Protein AF-G8ZQE3-F1 (afdb_monomer)

pLDDT: mean 80.71, std 12.09, range [33.41, 97.0]

Organism: Torulaspora delbrueckii (NCBI:txid4950)

Radius of gyration: 57.68 Å; Cα contacts (8 Å, |Δi|>4): 33; chains: 1; bounding box: 99×29×152 Å

Sequence (206 aa):
MMDSSSGNFEYVLQLTKVLSLESRANRQESDKIESILRRLAKQSGVSYDQLSDGVSSSTQEAYDSMSAPDLAERLILENYELIYRIEMQEYVNNKIWALINEIIEHLTSIRGFIIEGKLTGLQNVDFYVQDKFDSKIHRLEESSKSLQGAKESTQDKLCSVYGDLRQVLNQINWEALPKGSREYKRIFEVLSYLRNSYGVDLLPLK

Mean predicted aligned error: 19.91 Å

Structure (mmCIF, N/CA/C/O backbone):
data_AF-G8ZQE3-F1
#
_entry.id   AF-G8ZQE3-F1
#
loop_
_atom_site.group_PDB
_atom_site.id
_atom_site.type_symbol
_atom_site.label_atom_id
_atom_site.label_alt_id
_atom_site.label_comp_id
_atom_site.label_asym_id
_atom_site.label_entity_id
_atom_site.label_seq_id
_atom_site.pdbx_PDB_ins_code
_atom_site.Cartn_x
_atom_site.Cartn_y
_atom_site.Cartn_z
_atom_site.occupancy
_atom_site.B_iso_or_equiv
_atom_site.auth_seq_id
_atom_site.auth_comp_id
_atom_site.auth_asym_id
_atom_site.auth_atom_id
_atom_site.pdbx_PDB_model_num
ATOM 1 N N . MET A 1 1 ? -14.999 -8.431 -6.423 1.00 38.75 1 MET A N 1
ATOM 2 C CA . MET A 1 1 ? -14.104 -9.399 -7.089 1.00 38.75 1 MET A CA 1
ATOM 3 C C . MET A 1 1 ? -14.704 -9.718 -8.446 1.00 38.75 1 MET A C 1
ATOM 5 O O . MET A 1 1 ? -15.622 -10.519 -8.513 1.00 38.75 1 MET A O 1
ATOM 9 N N . MET A 1 2 ? -14.269 -9.018 -9.489 1.00 33.41 2 MET A N 1
ATOM 10 C CA . MET A 1 2 ? -14.671 -9.268 -10.873 1.00 33.41 2 MET A CA 1
ATOM 11 C C . MET A 1 2 ? -13.431 -9.120 -11.760 1.00 33.41 2 MET A C 1
ATOM 13 O O . MET A 1 2 ? -12.650 -8.190 -11.576 1.00 33.41 2 MET A O 1
ATOM 17 N N . ASP A 1 3 ? -13.290 -10.082 -12.670 1.00 40.66 3 ASP A N 1
ATOM 18 C CA . ASP A 1 3 ? -12.561 -10.026 -13.940 1.00 40.66 3 ASP A CA 1
ATOM 19 C C . ASP A 1 3 ? -11.025 -10.041 -13.966 1.00 40.66 3 ASP A C 1
ATOM 21 O O . ASP A 1 3 ? -10.399 -9.373 -14.782 1.00 40.66 3 ASP A O 1
ATOM 25 N N . SER A 1 4 ? -10.388 -10.942 -13.214 1.00 48.81 4 SER A N 1
ATOM 26 C CA . SER A 1 4 ? -9.005 -11.365 -13.521 1.00 48.81 4 SER A CA 1
ATOM 27 C C . SER A 1 4 ? -8.896 -12.265 -14.770 1.00 48.81 4 SER A C 1
ATOM 29 O O . SER A 1 4 ? -7.800 -12.499 -15.271 1.00 48.81 4 SER A O 1
ATOM 31 N N . SER A 1 5 ? -10.023 -12.755 -15.306 1.00 49.06 5 SER A N 1
ATOM 32 C CA . SER A 1 5 ? -10.072 -13.623 -16.495 1.00 49.06 5 SER A CA 1
ATOM 33 C C . SER A 1 5 ? -10.225 -12.869 -17.823 1.00 49.06 5 SER A C 1
ATOM 35 O O . SER A 1 5 ? -9.882 -13.438 -18.859 1.00 49.06 5 SER A O 1
ATOM 37 N N . SER A 1 6 ? -10.743 -11.632 -17.836 1.00 54.22 6 SER A N 1
ATOM 38 C CA . SER A 1 6 ? -10.920 -10.876 -19.091 1.00 54.22 6 SER A CA 1
ATOM 39 C C . SER A 1 6 ? -9.613 -10.222 -19.558 1.00 54.22 6 SER A C 1
ATOM 41 O O . SER A 1 6 ? -9.362 -10.141 -20.759 1.00 54.22 6 SER A O 1
ATOM 43 N N . GLY A 1 7 ? -8.721 -9.877 -18.620 1.00 54.72 7 GLY A N 1
ATOM 44 C CA . GLY A 1 7 ? -7.415 -9.280 -18.914 1.00 54.72 7 GLY A CA 1
ATOM 45 C C . GLY A 1 7 ? -6.479 -10.186 -19.720 1.00 54.72 7 GLY A C 1
ATOM 46 O O . GLY A 1 7 ? -5.781 -9.702 -20.604 1.00 54.72 7 GLY A O 1
ATOM 47 N N . ASN A 1 8 ? -6.507 -11.505 -19.495 1.00 66.50 8 ASN A N 1
ATOM 48 C CA . ASN A 1 8 ? -5.629 -12.433 -20.219 1.00 66.50 8 ASN A CA 1
ATOM 49 C C . ASN A 1 8 ? -6.038 -12.609 -21.689 1.00 66.50 8 ASN A C 1
ATOM 51 O O . ASN A 1 8 ? -5.174 -12.683 -22.559 1.00 66.50 8 ASN A O 1
ATOM 55 N N . PHE A 1 9 ? -7.340 -12.655 -21.984 1.00 77.75 9 PHE A N 1
ATOM 56 C CA . PHE A 1 9 ? -7.821 -12.793 -23.363 1.00 77.75 9 PHE A CA 1
ATOM 57 C C . PHE A 1 9 ? -7.665 -11.484 -24.147 1.00 77.75 9 PHE A C 1
ATOM 59 O O . PHE A 1 9 ? -7.262 -11.506 -25.309 1.00 77.75 9 PHE A O 1
ATOM 66 N N . GLU A 1 10 ? -7.905 -10.344 -23.492 1.00 77.06 10 GLU A N 1
ATOM 67 C CA . GLU A 1 10 ? -7.677 -9.021 -24.080 1.00 77.06 10 GLU A CA 1
ATOM 68 C C . GLU A 1 10 ? -6.186 -8.783 -24.365 1.00 77.06 10 GLU A C 1
ATOM 70 O O . GLU A 1 10 ? -5.827 -8.288 -25.432 1.00 77.06 10 GLU A O 1
ATOM 75 N N . TYR A 1 11 ? -5.297 -9.226 -23.471 1.00 80.06 11 TYR A N 1
ATOM 76 C CA . TYR A 1 11 ? -3.850 -9.152 -23.674 1.00 80.06 11 TYR A CA 1
ATOM 77 C C . TYR A 1 11 ? -3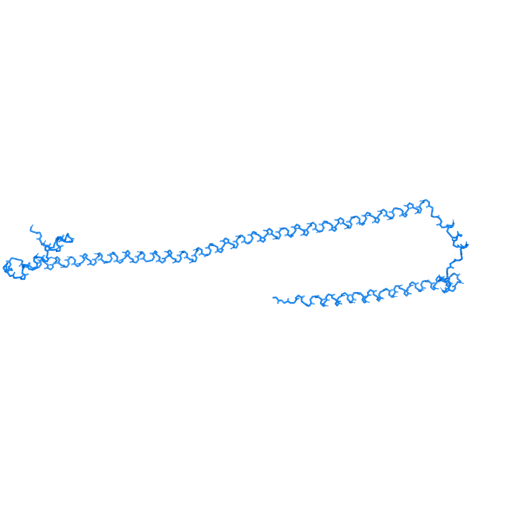.376 -10.009 -24.859 1.00 80.06 11 TYR A C 1
ATOM 79 O O . TYR A 1 11 ? -2.622 -9.535 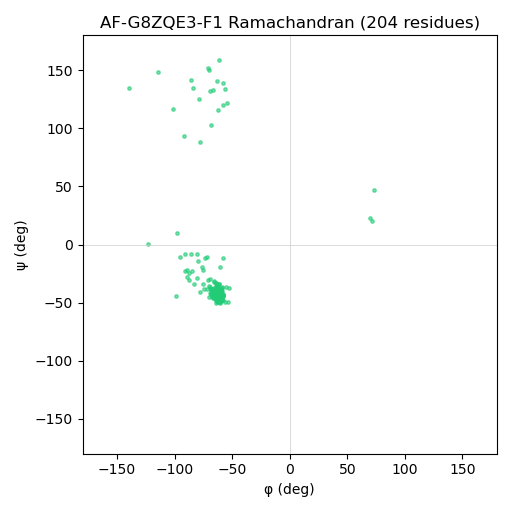-25.711 1.00 80.06 11 TYR A O 1
ATOM 87 N N . VAL A 1 12 ? -3.867 -11.248 -24.982 1.00 82.94 12 VAL A N 1
ATOM 88 C CA . VAL A 1 12 ? -3.562 -12.118 -26.134 1.00 82.94 12 VAL A CA 1
ATOM 89 C C . VAL A 1 12 ? -4.101 -11.523 -27.439 1.00 82.94 12 VAL A C 1
ATOM 91 O O . VAL A 1 12 ? -3.426 -11.568 -28.473 1.00 82.94 12 VAL A O 1
ATOM 94 N N . LEU A 1 13 ? -5.288 -10.912 -27.407 1.00 86.00 13 LEU A N 1
ATOM 95 C CA . LEU A 1 13 ? -5.859 -10.226 -28.563 1.00 86.00 13 LEU A CA 1
ATOM 96 C C . LEU A 1 13 ? -5.016 -9.010 -28.977 1.00 86.00 13 LEU A C 1
ATOM 98 O O . LEU A 1 13 ? -4.775 -8.810 -30.169 1.00 86.00 13 LEU A O 1
ATOM 102 N N . GLN A 1 14 ? -4.543 -8.215 -28.016 1.00 83.69 14 GLN A N 1
ATOM 103 C CA . GLN A 1 14 ? -3.659 -7.077 -28.274 1.00 83.69 14 GLN A CA 1
ATOM 104 C C . GLN A 1 14 ? -2.320 -7.519 -28.870 1.00 83.69 14 GLN A C 1
ATOM 106 O O . GLN A 1 14 ? -1.915 -6.978 -29.898 1.00 83.69 14 GLN A O 1
ATOM 111 N N . LEU A 1 15 ? -1.684 -8.550 -28.311 1.00 82.31 15 LEU A N 1
ATOM 112 C CA . LEU A 1 15 ? -0.455 -9.130 -28.864 1.00 82.31 15 LEU A CA 1
ATOM 113 C C . LEU A 1 15 ? -0.651 -9.620 -30.303 1.00 82.31 15 LEU A C 1
ATOM 115 O O . LEU A 1 15 ? 0.165 -9.337 -31.177 1.00 82.31 15 LEU A O 1
ATOM 119 N N . THR A 1 16 ? -1.767 -10.298 -30.575 1.00 86.62 16 THR A N 1
ATOM 120 C CA . THR A 1 16 ? -2.084 -10.798 -31.920 1.00 86.62 16 THR A CA 1
ATOM 121 C C . THR A 1 16 ? -2.273 -9.652 -32.919 1.00 86.62 16 THR A C 1
ATOM 123 O O . THR A 1 16 ? -1.822 -9.742 -34.065 1.00 86.62 16 THR A O 1
ATOM 126 N N . LYS A 1 17 ? -2.903 -8.547 -32.496 1.00 88.19 17 LYS A N 1
ATOM 127 C CA . LYS A 1 17 ? -3.045 -7.336 -33.319 1.00 88.19 17 LYS A CA 1
ATOM 128 C C . LYS A 1 17 ? -1.689 -6.698 -33.622 1.00 88.19 17 LYS A C 1
ATOM 130 O O . LYS A 1 17 ? -1.443 -6.366 -34.779 1.00 88.19 17 LYS A O 1
ATOM 135 N N . VAL A 1 18 ? -0.814 -6.568 -32.624 1.00 87.75 18 VAL A N 1
ATOM 136 C CA . VAL A 1 18 ? 0.538 -6.008 -32.800 1.00 87.75 18 VAL A CA 1
ATOM 137 C C . VAL A 1 18 ? 1.359 -6.869 -33.759 1.00 87.75 18 VAL A C 1
ATOM 139 O O . VAL A 1 18 ? 1.849 -6.353 -34.759 1.00 87.75 18 VAL A O 1
ATOM 142 N N . LEU A 1 19 ? 1.402 -8.186 -33.550 1.00 84.81 19 LEU A N 1
ATOM 143 C CA . LEU A 1 19 ? 2.115 -9.116 -34.434 1.00 84.81 19 LEU A CA 1
ATOM 144 C C . LEU A 1 19 ? 1.589 -9.082 -35.875 1.00 84.81 19 LEU A C 1
ATOM 146 O O . LEU A 1 19 ? 2.362 -9.158 -36.829 1.00 84.81 19 LEU A O 1
ATOM 150 N N . SER A 1 20 ? 0.274 -8.941 -36.056 1.00 88.75 20 SER A N 1
ATOM 151 C CA . SER A 1 20 ? -0.327 -8.835 -37.392 1.00 88.75 20 SER A CA 1
ATOM 152 C C . SER A 1 20 ? 0.073 -7.537 -38.100 1.00 88.75 20 SER A C 1
ATOM 154 O O . SER A 1 20 ? 0.324 -7.539 -39.308 1.00 88.75 20 SER A O 1
ATOM 156 N N . LEU A 1 21 ? 0.151 -6.429 -37.357 1.00 89.31 21 LEU A N 1
ATOM 157 C CA . LEU A 1 21 ? 0.611 -5.142 -37.878 1.00 89.31 21 LEU A CA 1
ATOM 158 C C . LEU A 1 21 ? 2.101 -5.181 -38.228 1.00 89.31 21 LEU A C 1
ATOM 160 O O . LEU A 1 21 ? 2.468 -4.767 -39.326 1.00 89.31 21 LEU A O 1
ATOM 164 N N . GLU A 1 22 ? 2.938 -5.739 -37.354 1.00 84.19 22 GLU A N 1
ATOM 165 C CA . GLU A 1 22 ? 4.373 -5.906 -37.605 1.00 84.19 22 GLU A CA 1
ATOM 166 C C . GLU A 1 22 ? 4.640 -6.833 -38.791 1.00 84.19 22 GLU A C 1
ATOM 168 O O . GLU A 1 22 ? 5.449 -6.504 -39.654 1.00 84.19 22 GLU A O 1
ATOM 173 N N . SER A 1 23 ? 3.911 -7.947 -38.913 1.00 86.06 23 SER A N 1
ATOM 174 C CA . SER A 1 23 ? 4.032 -8.845 -40.066 1.00 86.06 23 SER A CA 1
ATOM 175 C C . SER A 1 23 ? 3.709 -8.127 -41.380 1.00 86.06 23 SER A C 1
ATOM 177 O O . SER A 1 23 ? 4.402 -8.307 -42.384 1.00 86.06 23 SER A O 1
ATOM 179 N N . ARG A 1 24 ? 2.685 -7.264 -41.379 1.00 86.88 24 ARG A N 1
ATOM 180 C CA . ARG A 1 24 ? 2.320 -6.462 -42.552 1.00 86.88 24 ARG A CA 1
ATOM 181 C C . ARG A 1 24 ? 3.372 -5.402 -42.873 1.00 86.88 24 ARG A C 1
ATOM 183 O O . ARG A 1 24 ? 3.703 -5.241 -44.045 1.00 86.88 24 ARG A O 1
ATOM 190 N N . ALA A 1 25 ? 3.889 -4.706 -41.864 1.00 85.31 25 ALA A N 1
ATOM 191 C CA . ALA A 1 25 ? 4.965 -3.735 -42.039 1.00 85.31 25 ALA A CA 1
ATOM 192 C C . ALA A 1 25 ? 6.232 -4.408 -42.590 1.00 85.31 25 ALA A C 1
ATOM 194 O O . ALA A 1 25 ? 6.816 -3.926 -43.555 1.00 85.31 25 ALA A O 1
ATOM 195 N N . ASN A 1 26 ? 6.591 -5.580 -42.066 1.00 86.56 26 ASN A N 1
ATOM 196 C CA . ASN A 1 26 ? 7.768 -6.326 -42.502 1.00 86.56 26 ASN A CA 1
ATOM 197 C C . ASN A 1 26 ? 7.658 -6.806 -43.962 1.00 86.56 26 ASN A C 1
ATOM 199 O O . ASN A 1 26 ? 8.631 -6.757 -44.713 1.00 86.56 26 ASN A O 1
ATOM 203 N N . ARG A 1 27 ? 6.455 -7.200 -44.408 1.00 86.56 27 ARG A N 1
ATOM 204 C CA . ARG A 1 27 ? 6.202 -7.485 -45.833 1.00 86.56 27 ARG A CA 1
ATOM 205 C C . ARG A 1 27 ? 6.422 -6.251 -46.707 1.00 86.56 27 ARG A C 1
ATOM 207 O O . ARG A 1 27 ? 7.096 -6.351 -47.720 1.00 86.56 27 ARG A O 1
ATOM 214 N N . GLN A 1 28 ? 5.921 -5.087 -46.292 1.00 89.00 28 GLN A N 1
ATOM 215 C CA . GLN A 1 28 ? 6.110 -3.845 -47.050 1.00 89.00 28 GLN A CA 1
ATOM 216 C C . GLN A 1 28 ? 7.580 -3.421 -47.134 1.00 89.00 28 GLN A C 1
ATOM 218 O O . GLN A 1 28 ? 8.011 -2.929 -48.175 1.00 89.00 28 GLN A O 1
ATOM 223 N N . GLU A 1 29 ? 8.353 -3.606 -46.065 1.00 85.12 29 GLU A N 1
ATOM 224 C CA . GLU A 1 29 ? 9.797 -3.352 -46.095 1.00 85.12 29 GLU A CA 1
ATOM 225 C C . GLU A 1 29 ? 10.535 -4.367 -46.976 1.00 85.12 29 GLU A C 1
ATOM 227 O O . GLU A 1 29 ? 11.397 -3.978 -47.763 1.00 85.12 29 GLU A O 1
ATOM 232 N N . SER A 1 30 ? 10.139 -5.641 -46.940 1.00 85.31 30 SER A N 1
ATOM 233 C CA . SER A 1 30 ? 10.687 -6.669 -47.837 1.00 85.31 30 SER A CA 1
ATOM 234 C C . SER A 1 30 ? 10.431 -6.332 -49.312 1.00 85.31 30 SER A C 1
ATOM 236 O O . SER A 1 30 ? 11.363 -6.374 -50.113 1.00 85.31 30 SER A O 1
ATOM 238 N N . ASP A 1 31 ? 9.218 -5.894 -49.663 1.00 87.56 31 ASP A N 1
ATOM 239 C CA . ASP A 1 31 ? 8.870 -5.482 -51.032 1.00 87.56 31 ASP A CA 1
ATOM 240 C C . ASP A 1 31 ? 9.704 -4.268 -51.496 1.00 87.56 31 ASP A C 1
ATOM 242 O O . ASP A 1 31 ? 10.102 -4.164 -52.663 1.00 87.56 31 ASP A O 1
ATOM 246 N N . LYS A 1 32 ? 10.010 -3.333 -50.583 1.00 89.88 32 LYS A N 1
ATOM 247 C CA . LYS A 1 32 ? 10.900 -2.196 -50.874 1.00 89.88 32 LYS A CA 1
ATOM 248 C C . LYS A 1 32 ? 12.330 -2.657 -51.132 1.00 89.88 32 LYS A C 1
ATOM 250 O O . LYS A 1 32 ? 12.938 -2.192 -52.097 1.00 89.88 32 LYS A O 1
ATOM 255 N N . ILE A 1 33 ? 12.859 -3.553 -50.298 1.00 84.94 33 ILE A N 1
ATOM 256 C CA . ILE A 1 33 ? 14.202 -4.121 -50.470 1.00 84.94 33 ILE A CA 1
ATOM 257 C C . ILE A 1 33 ? 14.288 -4.845 -51.814 1.00 84.94 33 ILE A C 1
ATOM 259 O O . ILE A 1 33 ? 15.210 -4.586 -52.588 1.00 84.94 33 ILE A O 1
ATOM 263 N N . GLU A 1 34 ? 13.295 -5.669 -52.149 1.00 85.69 34 GLU A N 1
ATOM 264 C CA . GLU A 1 34 ? 13.230 -6.355 -53.439 1.00 85.69 34 GLU A CA 1
ATOM 265 C C . GLU A 1 34 ? 13.228 -5.361 -54.613 1.00 85.69 34 GLU A C 1
ATOM 267 O O . GLU A 1 34 ? 13.970 -5.527 -55.582 1.00 85.69 34 GLU A O 1
ATOM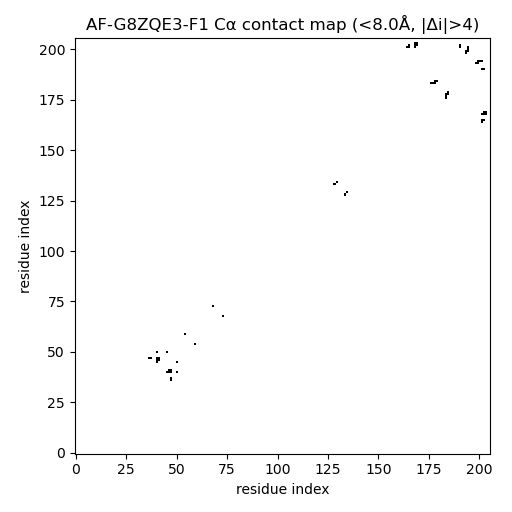 272 N N . SER A 1 35 ? 12.446 -4.283 -54.524 1.00 85.31 35 SER A N 1
ATOM 273 C CA . SER A 1 35 ? 12.421 -3.226 -55.542 1.00 85.31 35 SER A CA 1
ATOM 274 C C . SER A 1 35 ? 13.787 -2.550 -55.722 1.00 85.31 35 SER A C 1
ATOM 276 O O . SER A 1 35 ? 14.233 -2.317 -56.852 1.00 85.31 35 SER A O 1
ATOM 278 N N . ILE A 1 36 ? 14.489 -2.277 -54.618 1.00 86.50 36 ILE A N 1
ATOM 279 C CA . ILE A 1 36 ? 15.840 -1.705 -54.637 1.00 86.50 36 ILE A CA 1
ATOM 280 C C . ILE A 1 36 ? 16.823 -2.678 -55.287 1.00 86.50 36 ILE A C 1
ATOM 282 O O . ILE A 1 36 ? 17.568 -2.267 -56.175 1.00 86.50 36 ILE A O 1
ATOM 286 N N . LEU A 1 37 ? 16.791 -3.956 -54.911 1.00 81.88 37 LEU A N 1
ATOM 287 C CA . LEU A 1 37 ? 17.649 -4.993 -55.483 1.00 81.88 37 LEU A CA 1
ATOM 288 C C . LEU A 1 37 ? 17.383 -5.187 -56.984 1.00 81.88 37 LEU A C 1
ATOM 290 O O . LEU A 1 37 ? 18.321 -5.239 -57.774 1.00 81.88 37 LEU A O 1
ATOM 294 N N . ARG A 1 38 ? 16.118 -5.182 -57.424 1.00 83.06 38 ARG A N 1
ATOM 295 C CA . ARG A 1 38 ? 15.756 -5.206 -58.855 1.00 83.06 38 ARG A CA 1
ATOM 296 C C . ARG A 1 38 ? 16.275 -3.977 -59.601 1.00 83.06 38 ARG A C 1
ATOM 298 O O . ARG A 1 38 ? 16.692 -4.089 -60.754 1.00 83.06 38 ARG A O 1
ATOM 305 N N . ARG A 1 39 ? 16.241 -2.794 -58.978 1.00 84.69 39 ARG A N 1
ATOM 306 C CA . ARG A 1 39 ? 16.802 -1.564 -59.560 1.00 84.69 39 ARG A CA 1
ATOM 307 C C . ARG A 1 39 ? 18.324 -1.633 -59.649 1.00 84.69 39 ARG A C 1
ATOM 309 O O . ARG A 1 39 ? 18.869 -1.234 -60.674 1.00 84.69 39 ARG A O 1
ATOM 316 N N . LEU A 1 40 ? 18.978 -2.160 -58.620 1.00 81.31 40 LEU A N 1
ATOM 317 C CA . LEU A 1 40 ? 20.421 -2.368 -58.583 1.00 81.31 40 LEU A CA 1
ATOM 318 C C . LEU A 1 40 ? 20.856 -3.342 -59.685 1.00 81.31 40 LEU A C 1
ATOM 320 O O . LEU A 1 40 ? 21.715 -2.993 -60.482 1.00 81.31 40 LEU A O 1
ATOM 324 N N . ALA A 1 41 ? 20.165 -4.478 -59.834 1.00 79.19 41 ALA A N 1
ATOM 325 C CA . ALA A 1 41 ? 20.397 -5.441 -60.915 1.00 79.19 41 ALA A CA 1
ATOM 326 C C . ALA A 1 41 ? 20.343 -4.769 -62.300 1.00 79.19 41 ALA A C 1
ATOM 328 O O . ALA A 1 41 ? 21.273 -4.870 -63.102 1.00 79.19 41 ALA A O 1
ATOM 329 N N . LYS A 1 42 ? 19.284 -3.979 -62.546 1.00 79.94 42 LYS A N 1
ATOM 330 C CA . LYS A 1 42 ? 19.122 -3.206 -63.788 1.00 79.94 42 LYS A CA 1
ATOM 331 C C . LYS A 1 42 ? 20.255 -2.205 -64.018 1.00 79.94 42 LYS A C 1
ATOM 333 O O . LYS A 1 42 ? 20.687 -2.056 -65.154 1.00 79.94 42 LYS A O 1
ATOM 338 N N . GLN A 1 43 ? 20.709 -1.508 -62.975 1.00 77.75 43 GLN A N 1
ATOM 339 C CA . GLN A 1 43 ? 21.809 -0.541 -63.074 1.00 77.75 43 GLN A CA 1
ATOM 340 C C . GLN A 1 43 ? 23.158 -1.219 -63.323 1.00 77.75 43 GLN A C 1
ATOM 342 O O . GLN A 1 43 ? 23.973 -0.691 -64.073 1.00 77.75 43 GLN A O 1
ATOM 347 N N . SER A 1 44 ? 23.372 -2.395 -62.740 1.00 76.56 44 SER A N 1
ATOM 348 C CA . SER A 1 44 ? 24.588 -3.191 -62.905 1.00 76.56 44 SER A CA 1
ATOM 349 C C . SER A 1 44 ? 24.615 -3.999 -64.208 1.00 76.56 44 SER A C 1
ATOM 351 O O . SER A 1 44 ? 25.644 -4.584 -64.528 1.00 76.56 44 SER A O 1
ATOM 353 N N . GLY A 1 45 ? 23.512 -4.046 -64.966 1.00 75.25 45 GLY A N 1
ATOM 354 C CA . GLY A 1 45 ? 23.404 -4.842 -66.196 1.00 75.25 45 GLY A CA 1
ATOM 355 C C . GLY A 1 45 ? 23.344 -6.355 -65.952 1.00 75.25 45 GLY A C 1
ATOM 356 O O . GLY A 1 45 ? 23.623 -7.131 -66.862 1.00 75.25 45 GLY A O 1
ATOM 357 N N . VAL A 1 46 ? 22.987 -6.769 -64.734 1.00 77.69 46 VAL A N 1
ATOM 358 C CA . VAL A 1 46 ? 22.949 -8.165 -64.275 1.00 77.69 46 VAL A CA 1
ATOM 359 C C . VAL A 1 46 ? 21.494 -8.550 -63.983 1.00 77.69 46 VAL A C 1
ATOM 361 O O . VAL A 1 46 ? 20.679 -7.700 -63.617 1.00 77.69 46 VAL A O 1
ATOM 364 N N . SER A 1 47 ? 21.117 -9.815 -64.183 1.00 76.38 47 SER A N 1
ATOM 365 C CA . SER A 1 47 ? 19.760 -10.262 -63.833 1.00 76.38 47 SER A CA 1
ATOM 366 C C . SER A 1 47 ? 19.575 -10.329 -62.312 1.00 76.38 47 SER A C 1
ATOM 368 O O . SER A 1 47 ? 20.528 -10.525 -61.565 1.00 76.38 47 SER A O 1
ATOM 370 N N . TYR A 1 48 ? 18.341 -10.156 -61.837 1.00 73.50 48 TYR A N 1
ATOM 371 C CA . TYR A 1 48 ? 18.039 -10.193 -60.401 1.00 73.50 48 TYR A CA 1
ATOM 372 C C . TYR A 1 48 ? 18.424 -11.536 -59.758 1.00 73.50 48 TYR A C 1
ATOM 374 O O . TYR A 1 48 ? 18.960 -11.550 -58.655 1.00 73.50 48 TYR A O 1
ATOM 382 N N . ASP A 1 49 ? 18.235 -12.645 -60.475 1.00 74.19 49 ASP A N 1
ATOM 383 C CA . ASP A 1 49 ? 18.556 -13.989 -59.981 1.00 74.19 49 ASP A CA 1
ATOM 384 C C . ASP A 1 49 ? 20.076 -14.203 -59.840 1.00 74.19 49 ASP A C 1
ATOM 386 O O . ASP A 1 49 ? 20.531 -14.873 -58.919 1.00 74.19 49 ASP A O 1
ATOM 390 N N . GLN A 1 50 ? 20.879 -13.529 -60.668 1.00 70.12 50 GLN A N 1
ATOM 391 C CA . GLN A 1 50 ? 22.345 -13.541 -60.582 1.00 70.12 50 GLN A CA 1
ATOM 392 C C . GLN A 1 50 ? 22.906 -12.721 -59.407 1.00 70.12 50 GLN A C 1
ATOM 394 O O . GLN A 1 50 ? 24.090 -12.841 -59.112 1.00 70.12 50 GLN A O 1
ATOM 399 N N . LEU A 1 51 ? 22.095 -11.897 -58.727 1.00 64.75 51 LEU A N 1
ATOM 400 C CA . LEU A 1 51 ? 22.499 -11.264 -57.459 1.00 64.75 51 LEU A CA 1
ATOM 401 C C . LEU A 1 51 ? 22.460 -12.249 -56.278 1.00 64.75 51 LEU A C 1
ATOM 403 O O . LEU A 1 51 ? 23.054 -11.978 -55.238 1.00 64.75 51 LEU A O 1
ATOM 407 N N . SER A 1 52 ? 21.725 -13.355 -56.427 1.00 65.69 52 SER A N 1
ATOM 408 C CA . SER A 1 52 ? 21.605 -14.440 -55.446 1.00 65.69 52 SER A CA 1
ATOM 409 C C . SER A 1 52 ? 22.707 -15.490 -55.616 1.00 65.69 52 SER A C 1
ATOM 411 O O . SER A 1 52 ? 23.049 -16.193 -54.663 1.00 65.69 52 SER A O 1
ATOM 413 N N . ASP A 1 53 ? 23.268 -15.601 -56.821 1.00 71.06 53 ASP A N 1
ATOM 414 C CA . ASP A 1 53 ? 24.371 -16.512 -57.098 1.00 71.06 53 ASP A CA 1
ATOM 415 C C . ASP A 1 53 ? 25.646 -16.031 -56.394 1.00 71.06 53 ASP A C 1
ATOM 417 O O . ASP A 1 53 ? 26.021 -14.858 -56.452 1.00 71.06 53 ASP A O 1
ATOM 421 N N . GLY A 1 54 ? 26.320 -16.953 -55.704 1.00 61.56 54 GLY A N 1
ATOM 422 C CA . GLY A 1 54 ? 27.580 -16.661 -55.029 1.00 61.56 54 GLY A CA 1
ATOM 423 C C . GLY A 1 54 ? 28.617 -16.103 -56.007 1.00 61.56 54 GLY A C 1
ATOM 424 O O . GLY A 1 54 ? 28.816 -16.637 -57.099 1.00 61.56 54 GLY A O 1
ATOM 425 N N . VAL A 1 55 ? 29.290 -15.027 -55.605 1.00 68.81 55 VAL A N 1
ATOM 426 C CA . VAL A 1 55 ? 30.359 -14.398 -56.387 1.00 68.81 55 VAL A CA 1
ATOM 427 C C . VAL A 1 55 ? 31.520 -15.390 -56.556 1.00 68.81 55 VAL A C 1
ATOM 429 O O . VAL A 1 55 ? 31.859 -16.125 -55.628 1.00 68.81 55 VAL A O 1
ATOM 432 N N . SER A 1 56 ? 32.148 -15.434 -57.737 1.00 74.19 56 SER A N 1
ATOM 433 C CA . SER A 1 56 ? 33.327 -16.283 -57.963 1.00 74.19 56 SER A CA 1
ATOM 434 C C . SER A 1 56 ? 34.444 -15.943 -56.976 1.00 74.19 56 SER A C 1
ATOM 436 O O . SER A 1 56 ? 34.718 -14.763 -56.752 1.00 74.19 56 SER A O 1
ATOM 438 N N . SER A 1 57 ? 35.136 -16.957 -56.448 1.00 72.25 57 SER A N 1
ATOM 439 C CA . SER A 1 57 ? 36.175 -16.785 -55.419 1.00 72.25 57 SER A CA 1
ATOM 440 C C . SER A 1 57 ? 37.244 -15.760 -55.802 1.00 72.25 57 SER A C 1
ATOM 442 O O . SER A 1 57 ? 37.620 -14.950 -54.971 1.00 72.25 57 SER A O 1
ATOM 444 N N . SER A 1 58 ? 37.645 -15.688 -57.074 1.00 72.50 58 SER A N 1
ATOM 445 C CA . SER A 1 58 ? 38.600 -14.683 -57.569 1.00 72.50 58 SER A CA 1
ATOM 446 C C . SER A 1 58 ? 38.095 -13.239 -57.477 1.00 72.50 58 SER A C 1
ATOM 448 O O . SER A 1 58 ? 38.878 -12.313 -57.292 1.00 72.50 58 SER A O 1
ATOM 450 N N . THR A 1 59 ? 36.789 -13.029 -57.639 1.00 71.44 59 THR A N 1
ATOM 451 C CA . THR A 1 59 ? 36.159 -11.702 -57.566 1.00 71.44 59 THR A CA 1
ATOM 452 C C . THR A 1 59 ? 35.884 -11.323 -56.118 1.00 71.44 59 THR A C 1
ATOM 454 O O . THR A 1 59 ? 36.041 -10.159 -55.762 1.00 71.44 59 THR A O 1
ATOM 457 N N . GLN A 1 60 ? 35.553 -12.306 -55.278 1.00 72.75 60 GLN A N 1
ATOM 458 C CA . GLN A 1 60 ? 35.460 -12.130 -53.833 1.00 72.75 60 GLN A CA 1
ATOM 459 C C . GLN A 1 60 ? 36.831 -11.773 -53.240 1.00 72.75 60 GLN A C 1
ATOM 461 O O . GLN A 1 60 ? 36.944 -10.769 -52.557 1.00 72.75 60 GLN A O 1
ATOM 466 N N . GLU A 1 61 ? 37.891 -12.501 -53.597 1.00 75.06 61 GLU A N 1
ATOM 467 C CA . GLU A 1 61 ? 39.269 -12.217 -53.171 1.00 75.06 61 GLU A CA 1
ATOM 468 C C . GLU A 1 61 ? 39.760 -10.846 -53.664 1.00 75.06 61 GLU A C 1
ATOM 470 O O . GLU A 1 61 ? 40.401 -10.107 -52.916 1.00 75.06 61 GLU A O 1
ATOM 475 N N . ALA A 1 62 ? 39.429 -10.464 -54.904 1.00 74.69 62 ALA A N 1
ATOM 476 C CA . ALA A 1 62 ? 39.740 -9.135 -55.423 1.00 74.69 62 ALA A CA 1
ATOM 477 C C . ALA A 1 62 ? 38.993 -8.033 -54.655 1.00 74.69 62 ALA A C 1
ATOM 479 O O . ALA A 1 62 ? 39.602 -7.026 -54.295 1.00 74.69 62 ALA A O 1
ATOM 480 N N . TYR A 1 63 ? 37.707 -8.230 -54.357 1.00 71.25 63 TYR A N 1
ATOM 481 C CA . TYR A 1 63 ? 36.923 -7.295 -53.555 1.00 71.25 63 TYR A CA 1
ATOM 482 C C . TYR A 1 63 ? 37.456 -7.198 -52.124 1.00 71.25 63 TYR A C 1
ATOM 484 O O . TYR A 1 63 ? 37.716 -6.097 -51.657 1.00 71.25 63 TYR A O 1
ATOM 492 N N . ASP A 1 64 ? 37.718 -8.324 -51.465 1.00 72.38 64 ASP A N 1
ATOM 493 C CA . ASP A 1 64 ? 38.256 -8.381 -50.104 1.00 72.38 64 ASP A CA 1
ATOM 494 C C . ASP A 1 64 ? 39.642 -7.713 -50.015 1.00 72.38 64 ASP A C 1
ATOM 496 O O . ASP A 1 64 ? 39.953 -7.045 -49.028 1.00 72.38 64 ASP A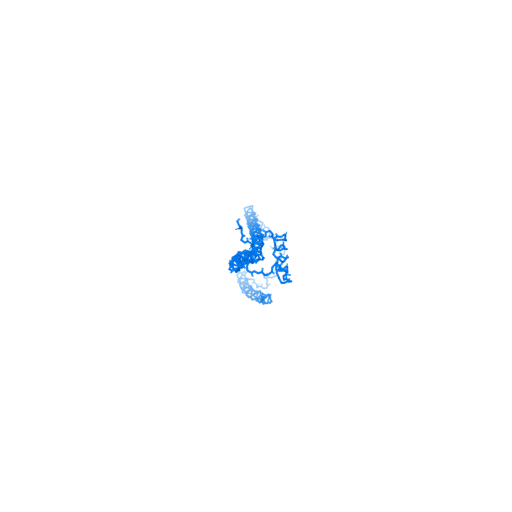 O 1
ATOM 500 N N . SER A 1 65 ? 40.458 -7.814 -51.073 1.00 70.56 65 SER A N 1
ATOM 501 C CA . SER A 1 65 ? 41.756 -7.129 -51.163 1.00 70.56 65 SER A CA 1
ATOM 502 C C . SER A 1 65 ? 41.643 -5.609 -51.346 1.00 70.56 65 SER A C 1
ATOM 504 O O . SER A 1 65 ? 42.503 -4.872 -50.867 1.00 70.56 65 SER A O 1
ATOM 506 N N . MET A 1 66 ? 40.581 -5.128 -52.006 1.00 67.81 66 MET A N 1
ATOM 507 C CA . MET A 1 66 ? 40.300 -3.698 -52.206 1.00 67.81 66 MET A CA 1
ATOM 508 C C . MET A 1 66 ? 39.461 -3.088 -51.075 1.00 67.81 66 MET A C 1
ATOM 510 O O . MET A 1 66 ? 39.478 -1.876 -50.887 1.00 67.81 66 MET A O 1
ATOM 514 N N . SER A 1 67 ? 38.732 -3.922 -50.335 1.00 64.69 67 SER A N 1
ATOM 515 C CA . SER A 1 67 ? 37.797 -3.550 -49.271 1.00 64.69 67 SER A CA 1
ATOM 516 C C . SER A 1 67 ? 38.413 -3.673 -47.873 1.00 64.69 67 SER A C 1
ATOM 518 O O . SER A 1 67 ? 37.692 -3.589 -46.877 1.00 64.69 67 SER A O 1
ATOM 520 N N . ALA A 1 68 ? 39.727 -3.895 -47.767 1.00 69.06 68 ALA A N 1
ATOM 521 C CA . ALA A 1 68 ? 40.410 -3.898 -46.482 1.00 69.06 68 ALA A CA 1
ATOM 522 C C . ALA A 1 68 ? 40.285 -2.497 -45.848 1.00 69.06 68 ALA A C 1
ATOM 524 O O . ALA A 1 68 ? 40.821 -1.541 -46.410 1.00 69.06 68 ALA A O 1
ATOM 525 N N . PRO A 1 69 ? 39.594 -2.357 -44.699 1.00 67.75 69 PRO A N 1
ATOM 526 C CA . PRO A 1 69 ? 39.266 -1.047 -44.161 1.00 67.75 69 PRO A CA 1
ATOM 527 C C . PRO A 1 69 ? 40.535 -0.322 -43.733 1.00 67.75 69 PRO A C 1
ATOM 529 O O . PRO A 1 69 ? 41.387 -0.905 -43.039 1.00 67.75 69 PRO A O 1
ATOM 532 N N . ASP A 1 70 ? 40.628 0.945 -44.134 1.00 80.44 70 ASP A N 1
ATOM 533 C CA . ASP A 1 70 ? 41.715 1.835 -43.739 1.00 80.44 70 ASP A CA 1
ATOM 534 C C . ASP A 1 70 ? 41.715 2.022 -42.212 1.00 80.44 70 ASP A C 1
ATOM 536 O O . ASP A 1 70 ? 40.708 1.815 -41.527 1.00 80.44 70 ASP A O 1
ATOM 540 N N . LEU A 1 71 ? 42.853 2.422 -41.645 1.00 83.50 71 LEU A N 1
ATOM 541 C CA . LEU A 1 71 ? 42.991 2.653 -40.208 1.00 83.50 71 LEU A CA 1
ATOM 542 C C . LEU A 1 71 ? 41.944 3.657 -39.697 1.00 83.50 71 LEU A C 1
ATOM 544 O O . LEU A 1 71 ? 41.397 3.475 -38.611 1.00 83.50 71 LEU A O 1
ATOM 548 N N . ALA A 1 72 ? 41.612 4.669 -40.503 1.00 85.94 72 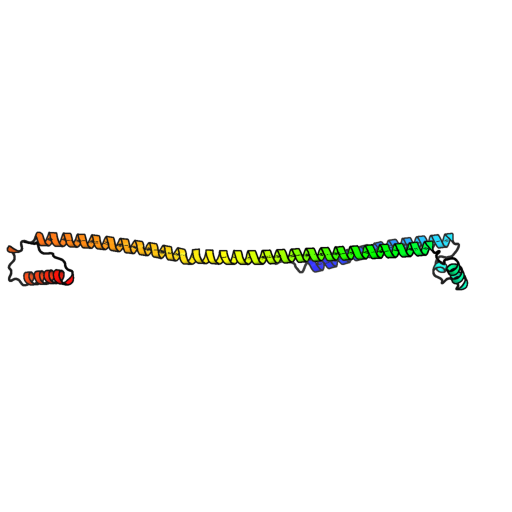ALA A N 1
ATOM 549 C CA . ALA A 1 72 ? 40.548 5.620 -40.196 1.00 85.94 72 ALA A CA 1
ATOM 550 C C . ALA A 1 72 ? 39.165 4.948 -40.094 1.00 85.94 72 ALA A C 1
ATOM 552 O O . ALA A 1 72 ? 38.433 5.200 -39.140 1.00 85.94 72 ALA A O 1
ATOM 553 N N . GLU A 1 73 ? 38.817 4.061 -41.028 1.00 85.44 73 GLU A N 1
ATOM 554 C CA . GLU A 1 73 ? 37.533 3.347 -41.025 1.00 85.44 73 GLU A CA 1
ATOM 555 C C . GLU A 1 73 ? 37.425 2.373 -39.849 1.00 85.44 73 GLU A C 1
ATOM 557 O O . GLU A 1 73 ? 36.377 2.293 -39.207 1.00 85.44 73 GLU A O 1
ATOM 562 N N . ARG A 1 74 ? 38.521 1.689 -39.494 1.00 88.25 74 ARG A N 1
ATOM 563 C CA . ARG A 1 74 ? 38.563 0.826 -38.302 1.00 88.25 74 ARG A CA 1
ATOM 564 C C . ARG A 1 74 ? 38.325 1.613 -37.019 1.00 88.25 74 ARG A C 1
ATOM 566 O O . ARG A 1 74 ? 37.509 1.200 -36.204 1.00 88.25 74 ARG A O 1
ATOM 573 N N . LEU A 1 75 ? 38.975 2.766 -36.866 1.00 89.75 75 LEU A N 1
ATOM 574 C CA . LEU A 1 75 ? 38.776 3.634 -35.702 1.00 89.75 75 LEU A CA 1
ATOM 575 C C . LEU A 1 75 ? 37.350 4.193 -35.628 1.00 89.75 75 LEU A C 1
ATOM 577 O O . LEU A 1 75 ? 36.821 4.393 -34.535 1.00 89.75 75 LEU A O 1
ATOM 581 N N . ILE A 1 76 ? 36.711 4.453 -36.771 1.00 90.19 76 ILE A N 1
ATOM 582 C CA . ILE A 1 76 ? 35.303 4.862 -36.819 1.00 90.19 76 ILE A CA 1
ATOM 583 C C . ILE A 1 76 ? 34.404 3.721 -36.328 1.00 90.19 76 ILE A C 1
ATOM 585 O O . ILE A 1 76 ? 33.540 3.953 -35.483 1.00 90.19 76 ILE A O 1
ATOM 589 N N . LEU A 1 77 ? 34.631 2.492 -36.799 1.00 89.38 77 LEU A N 1
ATOM 590 C CA . LEU A 1 77 ? 33.878 1.313 -36.359 1.00 89.38 77 LEU A CA 1
ATOM 591 C C . LEU A 1 77 ? 34.064 1.036 -34.860 1.00 89.38 77 LEU A C 1
ATOM 593 O O . LEU A 1 77 ? 33.077 0.827 -34.157 1.00 89.38 77 LEU A O 1
ATOM 597 N N . GLU A 1 78 ? 35.298 1.109 -34.357 1.00 92.94 78 GLU A N 1
ATOM 598 C CA . GLU A 1 78 ? 35.593 0.960 -32.926 1.00 92.94 78 GLU A CA 1
ATOM 599 C C . GLU A 1 78 ? 34.899 2.042 -32.085 1.00 92.94 78 GLU A C 1
ATOM 601 O O . GLU A 1 78 ? 34.341 1.744 -31.029 1.00 92.94 78 GLU A O 1
ATOM 606 N N . ASN A 1 79 ? 34.863 3.293 -32.556 1.00 94.94 79 ASN A N 1
ATOM 607 C CA . ASN A 1 79 ? 34.132 4.359 -31.867 1.00 94.94 79 ASN A CA 1
ATOM 608 C C . ASN A 1 79 ? 32.622 4.108 -31.838 1.00 94.94 79 ASN A C 1
ATOM 610 O O . ASN A 1 79 ? 32.003 4.300 -30.793 1.00 94.94 79 ASN A O 1
ATOM 614 N N . TYR A 1 80 ? 32.023 3.659 -32.944 1.00 93.75 80 TYR A N 1
ATOM 615 C CA . TYR A 1 80 ? 30.604 3.299 -32.958 1.00 93.75 80 TYR A CA 1
ATOM 616 C C . TYR A 1 80 ? 30.299 2.156 -31.990 1.00 93.75 80 TYR A C 1
ATOM 618 O O . TYR A 1 80 ? 29.304 2.213 -31.268 1.00 93.75 80 TYR A O 1
ATOM 626 N N . GLU A 1 81 ? 31.170 1.150 -31.924 1.00 94.38 81 GLU A N 1
ATOM 627 C CA . GLU A 1 81 ? 31.023 0.053 -30.972 1.00 94.38 81 GLU A CA 1
ATOM 628 C C . GLU A 1 81 ? 31.117 0.543 -29.519 1.00 94.38 81 GLU A C 1
ATOM 630 O O . GLU A 1 81 ? 30.317 0.140 -28.671 1.00 94.38 81 GLU A O 1
ATOM 635 N N . LEU A 1 82 ? 32.056 1.445 -29.222 1.00 94.69 82 LEU A N 1
ATOM 636 C CA . LEU A 1 82 ? 32.191 2.044 -27.894 1.00 94.69 82 LEU A CA 1
ATOM 637 C C . LEU A 1 82 ? 30.960 2.868 -27.509 1.00 94.69 82 LEU A C 1
ATOM 639 O O . LEU A 1 82 ? 30.459 2.704 -26.398 1.00 94.69 82 LEU A O 1
ATOM 643 N N . ILE A 1 83 ? 30.445 3.702 -28.416 1.00 93.56 83 ILE A N 1
ATOM 644 C CA . ILE A 1 83 ? 29.219 4.481 -28.191 1.00 93.56 83 ILE A CA 1
ATOM 645 C C . ILE A 1 83 ? 28.051 3.541 -27.895 1.00 93.56 83 ILE A C 1
ATOM 647 O O . ILE A 1 83 ? 27.368 3.713 -26.889 1.00 93.56 83 ILE A O 1
ATOM 651 N N . TYR A 1 84 ? 27.877 2.494 -28.704 1.00 93.81 84 TYR A N 1
ATOM 652 C CA . TYR A 1 84 ? 26.823 1.508 -28.492 1.00 93.81 84 TYR A CA 1
ATOM 653 C C . TYR A 1 84 ? 26.927 0.833 -27.115 1.00 93.81 84 TYR A C 1
ATOM 655 O O . TYR A 1 84 ? 25.932 0.678 -26.406 1.00 93.81 84 TYR A O 1
ATOM 663 N N . ARG A 1 85 ? 28.140 0.459 -26.691 1.00 93.75 85 ARG A N 1
ATOM 664 C CA . ARG A 1 85 ? 28.368 -0.127 -25.361 1.00 93.75 85 ARG A CA 1
ATOM 665 C C . ARG A 1 85 ? 28.039 0.856 -24.234 1.00 93.75 85 ARG A C 1
ATOM 667 O O . ARG A 1 85 ? 27.464 0.434 -23.232 1.00 93.75 85 ARG A O 1
ATOM 674 N N . ILE A 1 86 ? 28.370 2.139 -24.393 1.00 94.88 86 ILE A N 1
ATOM 675 C CA . ILE A 1 86 ? 28.028 3.192 -23.424 1.00 94.88 86 ILE A CA 1
ATOM 676 C C . ILE A 1 86 ? 26.507 3.344 -23.322 1.00 94.88 86 ILE A C 1
ATOM 678 O O . ILE A 1 86 ? 25.971 3.286 -22.218 1.00 94.88 86 ILE A O 1
ATOM 682 N N . GLU A 1 87 ? 25.802 3.444 -24.449 1.00 90.56 87 GLU A N 1
ATOM 683 C CA . GLU A 1 87 ? 24.338 3.560 -24.469 1.00 90.56 87 GLU A CA 1
ATOM 684 C C . GLU A 1 87 ? 23.656 2.349 -23.819 1.00 90.56 87 GLU A C 1
ATOM 686 O O . GLU A 1 87 ? 22.716 2.499 -23.035 1.00 90.56 87 GLU A O 1
ATOM 691 N N . MET A 1 88 ? 24.155 1.136 -24.079 1.00 93.44 88 MET A N 1
ATOM 692 C CA . MET A 1 88 ? 23.652 -0.076 -23.427 1.00 93.44 88 MET A CA 1
ATOM 693 C C . MET A 1 88 ? 23.880 -0.054 -21.914 1.00 93.44 88 MET A C 1
ATOM 695 O O . MET A 1 88 ? 22.984 -0.422 -21.150 1.00 93.44 88 MET A O 1
ATOM 699 N N . GLN A 1 89 ? 25.050 0.403 -21.463 1.00 95.81 89 GLN A N 1
ATOM 700 C CA . GLN A 1 89 ? 25.354 0.540 -20.040 1.00 95.81 89 GLN A CA 1
ATOM 701 C C . GLN A 1 89 ? 24.424 1.563 -19.367 1.00 95.81 89 GLN A C 1
ATOM 703 O O . GLN A 1 89 ? 23.894 1.296 -18.287 1.00 95.81 89 GLN A O 1
ATOM 708 N N . GLU A 1 90 ? 24.189 2.713 -20.001 1.00 94.31 90 GLU A N 1
ATOM 709 C CA . GLU A 1 90 ? 23.266 3.741 -19.507 1.00 94.31 90 GLU A CA 1
ATOM 710 C C . GLU A 1 90 ? 21.824 3.235 -19.450 1.00 94.31 90 GLU A C 1
ATOM 712 O O . GLU A 1 90 ? 21.136 3.429 -18.446 1.00 94.31 90 GLU A O 1
ATOM 717 N N . TYR A 1 91 ? 21.375 2.519 -20.482 1.00 94.06 91 TYR A N 1
ATOM 718 C CA . TYR A 1 91 ? 20.055 1.899 -20.504 1.00 94.06 91 TYR A CA 1
ATOM 719 C C . TYR A 1 91 ? 19.861 0.923 -19.335 1.00 94.06 91 TYR A C 1
ATOM 721 O O . TYR A 1 91 ? 18.855 0.993 -18.621 1.00 94.06 91 TYR A O 1
ATOM 729 N N . VAL A 1 92 ? 20.837 0.039 -19.098 1.00 95.44 92 VAL A N 1
ATOM 730 C CA . VAL A 1 92 ? 20.798 -0.908 -17.975 1.00 95.44 92 VAL A CA 1
ATOM 731 C C . VAL A 1 92 ? 20.813 -0.169 -16.637 1.00 95.44 92 VAL A C 1
ATOM 733 O O . VAL A 1 92 ? 20.005 -0.485 -15.764 1.00 95.44 92 VAL A O 1
ATOM 736 N N . ASN A 1 93 ? 21.655 0.855 -16.479 1.00 96.31 93 ASN A N 1
ATOM 737 C CA . ASN A 1 93 ? 21.691 1.672 -15.265 1.00 96.31 93 ASN A CA 1
ATOM 738 C C . ASN A 1 93 ? 20.341 2.347 -14.988 1.00 96.31 93 ASN A C 1
ATOM 740 O O . ASN A 1 93 ? 19.860 2.316 -13.855 1.00 96.31 93 ASN A O 1
ATOM 744 N N . ASN A 1 94 ? 19.690 2.897 -16.014 1.00 95.38 94 ASN A N 1
ATOM 745 C CA . ASN A 1 94 ? 18.364 3.501 -15.887 1.00 95.38 94 ASN A CA 1
ATOM 746 C C . ASN A 1 94 ? 17.311 2.473 -15.452 1.00 95.38 94 ASN A C 1
ATOM 748 O O . ASN A 1 94 ? 16.468 2.768 -14.603 1.00 95.38 94 ASN A O 1
ATOM 752 N N . LYS A 1 95 ? 17.376 1.245 -15.980 1.00 95.31 95 LYS A N 1
ATOM 753 C CA . LYS A 1 95 ? 16.500 0.144 -15.550 1.00 95.31 95 LYS A CA 1
ATOM 754 C C . LYS A 1 95 ? 16.751 -0.271 -14.102 1.00 95.31 95 LYS A C 1
ATOM 756 O O . LYS A 1 95 ? 15.789 -0.482 -13.369 1.00 95.31 95 LYS A O 1
ATOM 761 N N . ILE A 1 96 ? 18.011 -0.344 -13.675 1.00 96.50 96 ILE A N 1
ATOM 762 C CA . ILE A 1 96 ? 18.370 -0.643 -12.282 1.00 96.50 96 ILE A CA 1
ATOM 763 C C . ILE A 1 96 ? 17.822 0.440 -11.348 1.00 96.50 96 ILE A C 1
ATOM 765 O O . ILE A 1 96 ? 17.201 0.116 -10.339 1.00 96.50 96 ILE A O 1
ATOM 769 N N . TRP A 1 97 ? 17.980 1.719 -11.693 1.00 97.00 97 TRP A N 1
ATOM 770 C CA . TRP A 1 97 ? 17.430 2.817 -10.896 1.00 97.00 97 TRP A CA 1
ATOM 771 C C . TRP A 1 97 ? 15.905 2.793 -10.813 1.00 97.00 97 TRP A C 1
ATOM 773 O O . TRP A 1 97 ? 15.354 3.025 -9.738 1.00 97.00 97 TRP A O 1
ATOM 783 N N . ALA A 1 98 ? 15.219 2.467 -11.909 1.00 94.56 98 ALA A N 1
ATOM 784 C CA . ALA A 1 98 ? 13.770 2.295 -11.896 1.00 94.56 98 ALA A CA 1
ATOM 785 C C . ALA A 1 98 ? 13.337 1.183 -10.923 1.00 94.56 98 ALA A C 1
ATOM 787 O O . ALA A 1 98 ? 12.443 1.405 -10.111 1.00 94.56 98 ALA A O 1
ATOM 788 N N . LEU A 1 99 ? 14.026 0.037 -10.939 1.00 96.06 99 LEU A N 1
ATOM 789 C CA . LEU A 1 99 ? 13.771 -1.066 -10.005 1.00 96.06 99 LEU A CA 1
ATOM 790 C C . LEU A 1 99 ? 14.035 -0.668 -8.549 1.00 96.06 99 LEU A C 1
ATOM 792 O O . LEU A 1 99 ? 13.251 -1.000 -7.665 1.00 96.06 99 LEU A O 1
ATOM 796 N N . ILE A 1 100 ? 15.122 0.062 -8.283 1.00 96.00 100 ILE A N 1
ATOM 797 C CA . ILE A 1 100 ? 15.421 0.572 -6.937 1.00 96.00 100 ILE A CA 1
ATOM 798 C C . ILE A 1 100 ? 14.284 1.474 -6.444 1.00 96.00 100 ILE A C 1
ATOM 800 O O . ILE A 1 100 ? 13.843 1.332 -5.303 1.00 96.00 100 ILE A O 1
ATOM 804 N N . ASN A 1 101 ? 13.780 2.369 -7.296 1.00 95.19 101 ASN A N 1
ATOM 805 C CA . ASN A 1 101 ? 12.676 3.259 -6.943 1.00 95.19 101 ASN A CA 1
ATOM 806 C C . ASN A 1 101 ? 11.382 2.486 -6.655 1.00 95.19 101 ASN A C 1
ATOM 808 O O . ASN A 1 101 ? 10.721 2.769 -5.658 1.00 95.19 101 ASN A O 1
ATOM 812 N N . GLU A 1 102 ? 11.060 1.476 -7.464 1.00 95.62 102 GLU A N 1
ATOM 813 C CA . GLU A 1 102 ? 9.896 0.607 -7.254 1.00 95.62 102 GLU A CA 1
ATOM 814 C C . GLU A 1 102 ? 9.993 -0.156 -5.919 1.00 95.62 102 GLU A C 1
ATOM 816 O O . GLU A 1 102 ? 9.041 -0.200 -5.138 1.00 95.62 102 GLU A O 1
ATOM 821 N N . ILE A 1 103 ? 11.181 -0.672 -5.582 1.00 94.94 103 ILE A N 1
ATOM 822 C CA . ILE A 1 103 ? 11.437 -1.313 -4.283 1.00 94.94 103 ILE A CA 1
ATOM 823 C C . ILE A 1 103 ? 11.227 -0.323 -3.129 1.00 94.94 103 ILE A C 1
ATOM 825 O O . ILE A 1 103 ? 10.602 -0.670 -2.123 1.00 94.94 103 ILE A O 1
ATOM 829 N N . ILE A 1 104 ? 11.729 0.910 -3.247 1.00 95.12 104 ILE A N 1
ATOM 830 C CA . ILE A 1 104 ? 11.554 1.949 -2.220 1.00 95.12 104 ILE A CA 1
ATOM 831 C C . ILE A 1 104 ? 10.070 2.297 -2.040 1.00 95.12 104 ILE A C 1
ATOM 833 O O . ILE A 1 104 ? 9.604 2.453 -0.905 1.00 95.12 104 ILE A O 1
ATOM 837 N N . GLU A 1 105 ? 9.315 2.384 -3.133 1.00 93.50 105 GLU A N 1
ATOM 838 C CA . GLU A 1 105 ? 7.876 2.640 -3.103 1.00 93.50 105 GLU A CA 1
ATOM 839 C C . GLU A 1 105 ? 7.130 1.512 -2.382 1.00 93.50 105 GLU A C 1
ATOM 841 O O . GLU A 1 105 ? 6.348 1.766 -1.460 1.00 93.50 105 GLU A O 1
ATOM 846 N N . HIS A 1 106 ? 7.439 0.255 -2.707 1.00 93.94 106 HIS A N 1
ATOM 847 C CA . HIS A 1 106 ? 6.868 -0.904 -2.025 1.00 93.94 106 HIS A CA 1
ATOM 848 C C . HIS A 1 106 ? 7.204 -0.937 -0.531 1.00 93.94 106 HIS A C 1
ATOM 850 O O . HIS A 1 106 ? 6.315 -1.167 0.289 1.00 93.94 106 HIS A O 1
ATOM 856 N N . LEU A 1 107 ? 8.448 -0.647 -0.141 1.00 93.31 107 LEU A N 1
ATOM 857 C CA . LEU A 1 107 ? 8.826 -0.558 1.275 1.00 93.31 107 LEU A CA 1
ATOM 858 C C . LEU A 1 107 ? 8.060 0.551 2.005 1.00 93.31 107 LEU A C 1
ATOM 860 O O . LEU A 1 107 ? 7.635 0.368 3.149 1.00 93.31 107 LEU A O 1
ATOM 864 N N . THR A 1 108 ? 7.846 1.687 1.342 1.00 92.69 108 THR A N 1
ATOM 865 C CA . THR A 1 108 ? 7.062 2.802 1.886 1.00 92.69 108 THR A CA 1
ATOM 866 C C . THR A 1 108 ? 5.593 2.412 2.056 1.00 92.69 108 THR A C 1
ATOM 868 O O . THR A 1 108 ? 5.010 2.684 3.106 1.00 92.69 108 THR A O 1
ATOM 871 N N . SER A 1 109 ? 5.020 1.698 1.085 1.00 91.94 109 SER A N 1
ATOM 872 C CA . SER A 1 109 ? 3.659 1.158 1.160 1.00 91.94 109 SER A CA 1
ATOM 873 C C . SER A 1 109 ? 3.502 0.156 2.308 1.00 91.94 109 SER A C 1
ATOM 875 O O . SER A 1 109 ? 2.613 0.313 3.144 1.00 91.94 109 SER A O 1
ATOM 877 N N . ILE A 1 110 ? 4.422 -0.809 2.437 1.00 89.75 110 ILE A N 1
ATOM 878 C CA . ILE A 1 110 ? 4.432 -1.788 3.539 1.00 89.75 110 ILE A CA 1
ATOM 879 C C . ILE A 1 110 ? 4.510 -1.076 4.891 1.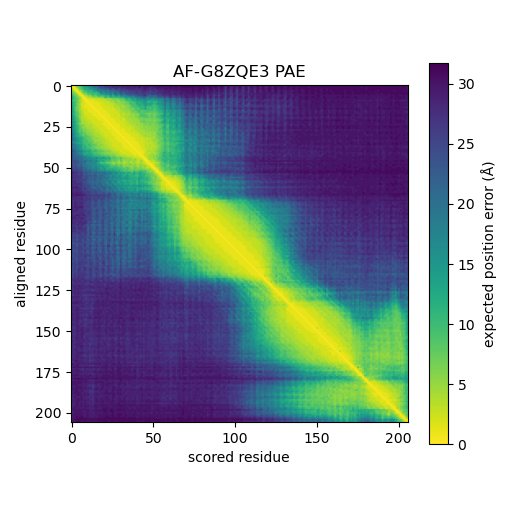00 89.75 110 ILE A C 1
ATOM 881 O O . ILE A 1 110 ? 3.782 -1.414 5.826 1.00 89.75 110 ILE A O 1
ATOM 885 N N . ARG A 1 111 ? 5.375 -0.064 5.010 1.00 91.19 111 ARG A N 1
ATOM 886 C CA . ARG A 1 111 ? 5.469 0.745 6.227 1.00 91.19 111 ARG A CA 1
ATOM 887 C C . ARG A 1 111 ? 4.145 1.446 6.533 1.00 91.19 111 ARG A C 1
ATOM 889 O O . ARG A 1 111 ? 3.724 1.424 7.688 1.00 91.19 111 ARG A O 1
ATOM 896 N N . GLY A 1 112 ? 3.505 2.043 5.526 1.00 88.12 112 GLY A N 1
ATOM 897 C CA . GLY A 1 112 ? 2.182 2.658 5.647 1.00 88.12 112 GLY A CA 1
ATOM 898 C C . GLY A 1 112 ? 1.142 1.665 6.161 1.00 88.12 112 GLY A C 1
ATOM 899 O O . GLY A 1 112 ? 0.504 1.927 7.177 1.00 88.12 112 GLY A O 1
ATOM 900 N N . PHE A 1 113 ? 1.077 0.482 5.551 1.00 86.94 113 PHE A N 1
ATOM 901 C CA . PHE A 1 113 ? 0.180 -0.601 5.953 1.00 86.94 113 PHE A CA 1
ATOM 902 C C . PHE A 1 113 ? 0.391 -1.046 7.409 1.00 86.94 113 PHE A C 1
ATOM 904 O O . PHE A 1 113 ? -0.569 -1.229 8.153 1.00 86.94 113 PHE A O 1
ATOM 911 N N . ILE A 1 114 ? 1.643 -1.184 7.863 1.00 87.00 114 ILE A N 1
ATOM 912 C CA . ILE A 1 114 ? 1.944 -1.548 9.258 1.00 87.00 114 ILE A CA 1
ATOM 913 C C . ILE A 1 114 ? 1.478 -0.455 10.230 1.00 87.00 114 ILE A C 1
ATOM 915 O O . ILE A 1 114 ? 0.961 -0.767 11.305 1.00 87.00 114 ILE A O 1
ATOM 919 N N . ILE A 1 115 ? 1.690 0.819 9.888 1.00 87.88 115 ILE A N 1
ATOM 920 C CA . ILE A 1 115 ? 1.253 1.951 10.717 1.00 87.88 115 ILE A CA 1
ATOM 921 C C . ILE A 1 115 ? -0.274 1.987 10.789 1.00 87.88 115 ILE A C 1
ATOM 923 O O . ILE A 1 115 ? -0.824 2.102 11.883 1.00 87.88 115 ILE A O 1
ATOM 927 N N . GLU A 1 116 ? -0.947 1.835 9.651 1.00 80.38 116 GLU A N 1
ATOM 928 C CA . GLU A 1 116 ? -2.405 1.804 9.565 1.00 80.38 116 GLU A CA 1
ATOM 929 C C . GLU A 1 116 ? -2.983 0.636 10.372 1.00 80.38 116 GLU A C 1
ATOM 931 O O . GLU A 1 116 ? -3.809 0.856 11.252 1.00 80.38 11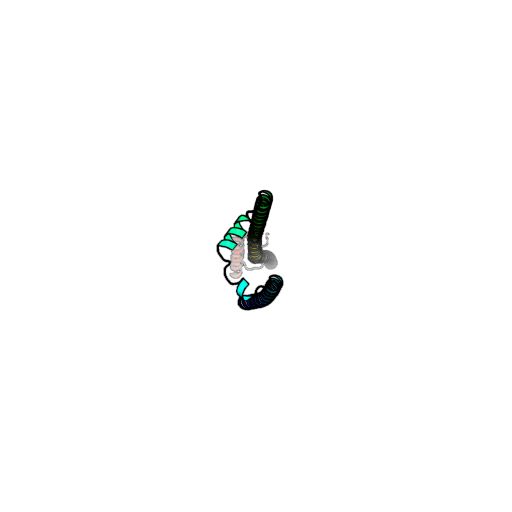6 GLU A O 1
ATOM 936 N N . GLY A 1 117 ? -2.455 -0.580 10.206 1.00 79.25 117 GLY A N 1
ATOM 937 C CA . GLY A 1 117 ? -2.878 -1.745 10.988 1.00 79.25 117 GLY A CA 1
ATOM 938 C C . GLY A 1 117 ? -2.702 -1.563 12.501 1.00 79.25 117 GLY A C 1
ATOM 939 O O . GLY A 1 117 ? -3.560 -1.983 13.280 1.00 79.25 117 GLY A O 1
ATOM 940 N N . LYS A 1 118 ? -1.631 -0.886 12.941 1.00 80.81 118 LYS A N 1
ATOM 941 C CA . LYS A 1 118 ? -1.442 -0.529 14.358 1.00 80.81 118 LYS A CA 1
ATOM 942 C C . LYS A 1 118 ? -2.463 0.504 14.839 1.00 80.81 118 LYS A C 1
ATOM 944 O O . LYS A 1 118 ? -2.989 0.349 15.939 1.00 80.81 118 LYS A O 1
ATOM 949 N N . LEU A 1 119 ? -2.750 1.532 14.040 1.00 74.50 119 LEU A N 1
ATOM 950 C CA . LEU A 1 119 ? -3.740 2.563 14.369 1.00 74.50 119 LEU A CA 1
ATOM 951 C C . LEU A 1 119 ? -5.152 1.979 14.459 1.00 74.50 119 LEU A C 1
ATOM 953 O O . LEU A 1 119 ? -5.843 2.215 15.447 1.00 74.50 119 LEU A O 1
ATOM 957 N N . THR A 1 120 ? -5.556 1.161 13.487 1.00 74.94 120 THR A N 1
ATOM 958 C CA . THR A 1 120 ? -6.856 0.477 13.499 1.00 74.94 120 THR A CA 1
ATOM 959 C C . THR A 1 120 ? -6.961 -0.495 14.675 1.00 74.94 120 THR A C 1
ATOM 961 O O . THR A 1 120 ? -8.005 -0.579 15.317 1.00 74.94 120 THR A O 1
ATOM 964 N N . GLY A 1 121 ? -5.874 -1.202 15.006 1.00 72.38 121 GLY A N 1
ATOM 965 C CA . GLY A 1 121 ? -5.809 -2.060 16.190 1.00 72.38 121 GLY A CA 1
ATOM 966 C C . GLY A 1 121 ? -6.058 -1.295 17.494 1.00 72.38 121 GLY A C 1
ATOM 967 O O . GLY A 1 121 ? -6.860 -1.743 18.309 1.00 72.38 121 GLY A O 1
ATOM 968 N N . LEU A 1 122 ? -5.428 -0.129 17.669 1.00 70.50 122 LEU A N 1
ATOM 969 C CA . LEU A 1 122 ? -5.636 0.735 18.839 1.00 70.50 122 LEU A CA 1
ATOM 970 C C . LEU A 1 122 ? -7.064 1.291 18.896 1.00 70.50 122 LEU A C 1
ATOM 972 O O . LEU A 1 122 ? -7.714 1.184 19.932 1.00 70.50 122 LEU A O 1
ATOM 976 N N . GLN A 1 123 ? -7.586 1.793 17.774 1.00 70.94 123 GLN A N 1
ATOM 977 C CA . GLN A 1 123 ? -8.958 2.303 17.696 1.00 70.94 123 GLN A CA 1
ATOM 978 C C . GLN A 1 123 ? -9.990 1.232 18.061 1.00 70.94 123 GLN A C 1
ATOM 980 O O . GLN A 1 123 ? -10.912 1.503 18.822 1.00 70.94 123 GLN A O 1
ATOM 985 N N . ASN A 1 124 ? -9.827 -0.001 17.575 1.00 71.12 124 ASN A N 1
ATOM 986 C CA . ASN A 1 124 ? -10.737 -1.101 17.903 1.00 71.12 124 ASN A CA 1
ATOM 987 C C . ASN A 1 124 ? -10.733 -1.449 19.399 1.00 71.12 124 ASN A C 1
ATOM 989 O O . ASN A 1 124 ? -11.777 -1.813 19.940 1.00 71.12 124 ASN A O 1
ATOM 993 N N . VAL A 1 125 ? -9.582 -1.339 20.070 1.00 71.94 125 VAL A N 1
ATOM 994 C CA . VAL A 1 125 ? -9.482 -1.552 21.521 1.00 71.94 125 VAL A CA 1
ATOM 995 C C . VAL A 1 125 ? -10.175 -0.422 22.276 1.00 71.94 125 VAL A C 1
ATOM 997 O O . VAL A 1 125 ? -10.970 -0.714 23.166 1.00 71.94 125 VAL A O 1
ATOM 1000 N N . ASP A 1 126 ? -9.952 0.834 21.890 1.00 72.56 126 ASP A N 1
ATOM 1001 C CA . ASP A 1 126 ? -10.613 1.983 22.515 1.00 72.56 126 ASP A CA 1
ATOM 1002 C C . ASP A 1 126 ? -12.136 1.914 22.341 1.00 72.56 126 ASP A C 1
ATOM 1004 O O . ASP A 1 126 ? -12.866 2.026 23.323 1.00 72.56 126 ASP A O 1
ATOM 1008 N N . PHE A 1 127 ? -12.631 1.609 21.135 1.00 73.50 127 PHE A N 1
ATOM 1009 C CA . PHE A 1 127 ? -14.063 1.402 20.893 1.00 73.50 127 PHE A CA 1
ATOM 1010 C C . PHE A 1 127 ? -14.633 0.237 21.707 1.00 73.50 127 PHE A C 1
ATOM 1012 O O . PHE A 1 127 ? -15.739 0.339 22.237 1.00 73.50 127 PHE A O 1
ATOM 1019 N N . TYR A 1 128 ? -13.896 -0.870 21.830 1.00 73.62 128 TYR A N 1
ATOM 1020 C CA . TYR A 1 128 ? -14.323 -2.008 22.641 1.00 73.62 128 TYR A CA 1
ATOM 1021 C C . TYR A 1 128 ? -14.408 -1.650 24.129 1.00 73.62 128 TYR A C 1
ATOM 1023 O O . TYR A 1 128 ? -15.377 -2.019 24.797 1.00 73.62 128 TYR A O 1
ATOM 1031 N N . VAL A 1 129 ? -13.411 -0.929 24.652 1.00 75.31 129 VAL A N 1
ATOM 1032 C CA . VAL A 1 129 ? -13.400 -0.464 26.042 1.00 75.31 129 VAL A CA 1
ATOM 1033 C C . VAL A 1 129 ? -14.564 0.494 26.275 1.00 75.31 129 VAL A C 1
ATOM 1035 O O . VAL A 1 129 ? -15.345 0.272 27.198 1.00 75.31 129 VAL A O 1
ATOM 1038 N N . GLN A 1 130 ? -14.748 1.475 25.395 1.00 77.31 130 GLN A N 1
ATOM 1039 C CA . GLN A 1 130 ? -15.817 2.463 25.499 1.00 77.31 130 GLN A CA 1
ATOM 1040 C C . GLN A 1 130 ? -17.210 1.805 25.452 1.00 77.31 130 GLN A C 1
ATOM 1042 O O . GLN A 1 130 ? -18.027 2.005 26.346 1.00 77.31 130 GLN A O 1
ATOM 1047 N N . ASP A 1 131 ? -17.480 0.926 24.480 1.00 76.69 131 ASP A N 1
ATOM 1048 C CA . ASP A 1 131 ? -18.786 0.260 24.351 1.00 76.69 131 ASP A CA 1
ATOM 1049 C C . ASP A 1 131 ? -19.089 -0.680 25.532 1.00 76.69 131 ASP A C 1
ATOM 1051 O O . ASP A 1 131 ? -20.194 -0.685 26.090 1.00 76.69 131 ASP A O 1
ATOM 1055 N N . LYS A 1 132 ? -18.110 -1.498 25.947 1.00 75.56 132 LYS A N 1
ATOM 1056 C CA . LYS A 1 132 ? -18.344 -2.568 26.932 1.00 75.56 132 LYS A CA 1
ATOM 1057 C C . LYS A 1 132 ? -18.163 -2.150 28.382 1.00 75.56 132 LYS A C 1
ATOM 1059 O O . LYS A 1 132 ? -18.789 -2.784 29.238 1.00 75.56 132 LYS A O 1
ATOM 1064 N N . PHE A 1 133 ? -17.324 -1.160 28.674 1.00 81.56 133 PHE A N 1
ATOM 1065 C CA . PHE A 1 133 ? -17.072 -0.720 30.044 1.00 81.56 133 PHE A CA 1
ATOM 1066 C C . PHE A 1 133 ? -17.870 0.524 30.409 1.00 81.56 133 PHE A C 1
ATOM 1068 O O . PHE A 1 133 ? -18.503 0.488 31.463 1.00 81.56 133 PHE A O 1
ATOM 1075 N N . ASP A 1 134 ? -17.963 1.549 29.558 1.00 82.00 134 ASP A N 1
ATOM 1076 C CA . ASP A 1 134 ? -18.682 2.777 29.938 1.00 82.00 134 ASP A CA 1
ATOM 1077 C C . ASP A 1 134 ? -20.172 2.510 30.150 1.00 82.00 134 ASP A C 1
ATOM 1079 O O . ASP A 1 134 ? -20.758 2.969 31.128 1.00 82.00 134 ASP A O 1
ATOM 1083 N N . SER A 1 135 ? -20.782 1.666 29.312 1.00 80.69 135 SER A N 1
ATOM 1084 C CA . SER A 1 135 ? -22.182 1.255 29.483 1.00 80.69 135 SER A CA 1
ATOM 1085 C C . SER A 1 135 ? -22.431 0.507 30.801 1.00 80.69 135 SER A C 1
ATOM 1087 O O . SER A 1 135 ? -23.493 0.642 31.416 1.00 80.69 135 SER A O 1
ATOM 1089 N N . LYS A 1 136 ? -21.450 -0.272 31.274 1.00 82.94 136 LYS A N 1
ATOM 1090 C CA . LYS A 1 136 ? -21.525 -0.983 32.558 1.00 82.94 136 LYS A CA 1
ATOM 1091 C C . LYS A 1 136 ? -21.264 -0.060 33.739 1.00 82.94 136 LYS A C 1
ATOM 1093 O O . LYS A 1 136 ? -21.961 -0.184 34.743 1.00 82.94 136 LYS A O 1
ATOM 1098 N N . ILE A 1 137 ? -20.299 0.850 33.618 1.00 88.19 137 ILE A N 1
ATOM 1099 C CA . ILE A 1 137 ? -20.007 1.873 34.626 1.00 88.19 137 ILE A CA 1
ATOM 1100 C C . ILE A 1 137 ? -21.241 2.749 34.817 1.00 88.19 137 ILE A C 1
ATOM 1102 O O . ILE A 1 137 ? -21.703 2.905 35.942 1.00 88.19 137 ILE A O 1
ATOM 1106 N N . HIS A 1 138 ? -21.853 3.210 33.728 1.00 88.12 138 HIS A N 1
ATOM 1107 C CA . HIS A 1 138 ? -23.023 4.072 33.807 1.00 88.12 138 HIS A CA 1
ATOM 1108 C C . HIS A 1 138 ? -24.219 3.371 34.467 1.00 88.12 138 HIS A C 1
ATOM 1110 O O . HIS A 1 138 ? -24.847 3.922 35.369 1.00 88.12 138 HIS A O 1
ATOM 1116 N N . ARG A 1 139 ? -24.471 2.101 34.120 1.00 88.38 139 ARG A N 1
ATOM 1117 C CA . ARG A 1 139 ? -25.484 1.275 34.803 1.00 88.38 139 ARG A CA 1
ATOM 1118 C C . ARG A 1 139 ? -25.202 1.092 36.292 1.00 88.38 139 ARG A C 1
ATOM 1120 O O . ARG A 1 139 ? -26.132 1.086 37.098 1.00 88.38 139 ARG A O 1
ATOM 1127 N N . LEU A 1 140 ? -23.936 0.910 36.665 1.00 92.06 140 LEU A N 1
ATOM 1128 C CA . LEU A 1 140 ? -23.544 0.769 38.063 1.00 92.06 140 LEU A CA 1
ATOM 1129 C C . LEU A 1 140 ? -23.766 2.079 38.829 1.00 92.06 140 LEU A C 1
ATOM 1131 O O . LEU A 1 140 ? -24.300 2.052 39.936 1.00 92.06 140 LEU A O 1
ATOM 1135 N N . GLU A 1 141 ? -23.417 3.217 38.233 1.00 94.31 141 GLU A N 1
ATOM 1136 C CA . GLU A 1 141 ? -23.657 4.542 38.806 1.00 94.31 141 GLU A CA 1
ATOM 1137 C C . GLU A 1 141 ? -25.150 4.831 38.986 1.00 94.31 141 GLU A C 1
ATOM 1139 O O . GLU A 1 141 ? -25.559 5.293 40.053 1.00 94.31 141 GLU A O 1
ATOM 1144 N N . GLU A 1 142 ? -25.980 4.528 37.985 1.00 93.38 142 GLU A N 1
ATOM 1145 C CA . GLU A 1 142 ? -27.438 4.660 38.081 1.00 93.38 142 GLU A CA 1
ATOM 1146 C C . GLU A 1 142 ? -28.011 3.775 39.188 1.00 93.38 142 GLU A C 1
ATOM 1148 O O . GLU A 1 142 ? -28.786 4.245 40.026 1.00 93.38 142 GLU A O 1
ATOM 1153 N N . SER A 1 143 ? -27.589 2.509 39.247 1.00 92.88 143 SER A N 1
ATOM 1154 C CA . SER A 1 143 ? -28.022 1.589 40.297 1.00 92.88 143 SER A CA 1
ATOM 1155 C C . SER A 1 143 ? -27.581 2.066 41.680 1.00 92.88 143 SER A C 1
ATOM 1157 O O . SER A 1 143 ? -28.357 1.974 42.631 1.00 92.88 143 SER A O 1
ATOM 1159 N N . SER A 1 144 ? -26.363 2.596 41.806 1.00 94.19 144 SER A N 1
ATOM 1160 C CA . SER A 1 144 ? -25.848 3.138 43.065 1.00 94.19 144 SER A CA 1
ATOM 1161 C C . SER A 1 144 ? -26.643 4.365 43.506 1.00 94.19 144 SER A C 1
ATOM 1163 O O . SER A 1 144 ? -27.029 4.452 44.669 1.00 94.19 144 SER A O 1
ATOM 1165 N N . LYS A 1 145 ? -26.942 5.292 42.587 1.00 94.81 145 LYS A N 1
ATOM 1166 C CA . LYS A 1 145 ? -27.784 6.465 42.871 1.00 94.81 145 LYS A CA 1
ATOM 1167 C C . LYS A 1 145 ? -29.198 6.059 43.279 1.00 94.81 145 LYS A C 1
ATOM 1169 O O . LYS A 1 145 ? -29.738 6.611 44.233 1.00 94.81 145 LYS A O 1
ATOM 1174 N N . SER A 1 146 ? -29.782 5.071 42.602 1.00 94.56 146 SER A N 1
ATOM 1175 C CA . SER A 1 146 ? -31.106 4.544 42.943 1.00 94.56 146 SER A CA 1
ATOM 1176 C C . SER A 1 146 ? -31.128 3.916 44.340 1.00 94.56 146 SER A C 1
ATOM 1178 O O . SER A 1 146 ? -32.016 4.218 45.134 1.00 94.56 146 SER A O 1
ATOM 1180 N N . LEU A 1 147 ? -30.118 3.108 44.681 1.00 93.06 147 LEU A N 1
ATOM 1181 C CA . LEU A 1 147 ? -29.967 2.513 46.013 1.00 93.06 147 LEU A CA 1
ATOM 1182 C C . LEU A 1 147 ? -29.771 3.572 47.102 1.00 93.06 147 LEU A C 1
ATOM 1184 O O . LEU A 1 147 ? -30.365 3.462 48.174 1.00 93.06 147 LEU A O 1
ATOM 1188 N N . GLN A 1 148 ? -28.974 4.604 46.824 1.00 94.62 148 GLN A N 1
ATOM 1189 C CA . GLN A 1 148 ? -28.778 5.734 47.728 1.00 94.62 148 GLN A CA 1
ATOM 1190 C C . GLN A 1 148 ? -30.107 6.456 47.995 1.00 94.62 148 GLN A C 1
ATOM 1192 O O . GLN A 1 148 ? -30.496 6.611 49.151 1.00 94.62 148 GLN A O 1
ATOM 1197 N N . GLY A 1 149 ? -30.854 6.796 46.939 1.00 93.56 149 GLY A N 1
ATOM 1198 C CA . GLY A 1 149 ? -32.165 7.434 47.073 1.00 93.56 149 GLY A CA 1
ATOM 1199 C C . GLY A 1 149 ? -33.196 6.542 47.775 1.00 93.56 149 GLY A C 1
ATOM 1200 O O . GLY A 1 149 ? -33.984 7.017 48.591 1.00 93.56 149 GLY A O 1
ATOM 1201 N N . ALA A 1 150 ? -33.170 5.229 47.529 1.00 92.25 150 ALA A N 1
ATOM 1202 C CA . ALA A 1 150 ? -34.029 4.275 48.229 1.00 92.25 150 ALA A CA 1
ATOM 1203 C C . ALA A 1 150 ? -33.693 4.190 49.725 1.00 92.25 150 ALA A C 1
ATOM 1205 O O . ALA A 1 150 ? -34.602 4.123 50.555 1.00 92.25 150 ALA A O 1
ATOM 1206 N N . LYS A 1 151 ? -32.403 4.226 50.083 1.00 93.56 151 LYS A N 1
ATOM 1207 C CA . LYS A 1 151 ? -31.945 4.266 51.476 1.00 93.56 151 LYS A CA 1
ATOM 1208 C C . LYS A 1 151 ? -32.436 5.531 52.178 1.00 93.56 151 LYS A C 1
ATOM 1210 O O . LYS A 1 151 ? -33.019 5.417 53.252 1.00 93.56 151 LYS A O 1
ATOM 1215 N N . GLU A 1 152 ? -32.246 6.696 51.564 1.00 93.69 152 GLU A N 1
ATOM 1216 C CA . GLU A 1 152 ? -32.697 7.988 52.101 1.00 93.69 152 GLU A CA 1
ATOM 1217 C C . GLU A 1 152 ? -34.221 8.003 52.288 1.00 93.69 152 GLU A C 1
ATOM 1219 O O . GLU A 1 152 ? -34.706 8.235 53.392 1.00 93.69 152 GLU A O 1
ATOM 1224 N N . SER A 1 153 ? -34.985 7.593 51.269 1.00 92.06 153 SER A N 1
ATOM 1225 C CA . SER A 1 153 ? -36.449 7.505 51.368 1.00 92.06 153 SER A CA 1
ATOM 1226 C C . SER A 1 153 ? -36.921 6.528 52.451 1.00 92.06 153 SER A C 1
ATOM 1228 O O . SER A 1 153 ? -37.914 6.778 53.137 1.00 92.06 153 SER A O 1
ATOM 1230 N N . THR A 1 154 ? -36.229 5.399 52.620 1.00 91.31 154 THR A N 1
ATOM 1231 C CA . THR A 1 154 ? -36.558 4.424 53.671 1.00 91.31 154 THR A CA 1
ATOM 1232 C C . THR A 1 154 ? -36.264 4.994 55.054 1.00 91.31 154 THR A C 1
ATOM 1234 O O . THR A 1 154 ? -37.051 4.784 55.976 1.00 91.31 154 THR A O 1
ATOM 1237 N N . GLN A 1 155 ? -35.171 5.744 55.196 1.00 91.56 155 GLN A N 1
ATOM 1238 C CA . GLN A 1 155 ? -34.814 6.423 56.435 1.00 91.56 155 GLN A CA 1
ATOM 1239 C C . GLN A 1 155 ? -35.844 7.500 56.800 1.00 91.56 155 GLN A C 1
ATOM 1241 O O . GLN A 1 155 ? -36.302 7.524 57.940 1.00 91.56 155 GLN A O 1
ATOM 1246 N N . ASP A 1 156 ? -36.291 8.307 55.838 1.00 90.06 156 ASP A N 1
ATOM 1247 C CA . ASP A 1 156 ? -37.332 9.318 56.059 1.00 90.06 156 ASP A CA 1
ATOM 1248 C C . ASP A 1 156 ? -38.662 8.688 56.487 1.00 90.06 156 ASP A C 1
ATOM 1250 O O . ASP A 1 156 ? -39.294 9.128 57.449 1.00 90.06 156 ASP A O 1
ATOM 1254 N N . LYS A 1 157 ? -39.069 7.600 55.819 1.00 90.50 157 LYS A N 1
ATOM 1255 C CA . LYS A 1 157 ? -40.278 6.848 56.188 1.00 90.50 157 LYS A CA 1
ATOM 1256 C C . LYS A 1 157 ? -40.161 6.237 57.580 1.00 90.50 157 LYS A C 1
ATOM 1258 O O . LYS A 1 157 ? -41.120 6.307 58.343 1.00 90.50 157 LYS A O 1
ATOM 1263 N N . LEU A 1 158 ? -39.007 5.666 57.930 1.00 87.19 158 LEU A N 1
ATOM 1264 C CA . LEU A 1 158 ? -38.747 5.145 59.276 1.00 87.19 158 LEU A CA 1
ATOM 1265 C C . LEU A 1 158 ? -38.844 6.249 60.332 1.00 87.19 158 LEU A C 1
ATOM 1267 O O . LEU A 1 158 ? -39.487 6.043 61.358 1.00 87.19 158 LEU A O 1
ATOM 1271 N N . CYS A 1 159 ? -38.269 7.424 60.067 1.00 86.69 159 CYS A N 1
ATOM 1272 C CA . CYS A 1 159 ? -38.380 8.588 60.944 1.00 86.69 159 CYS A CA 1
ATOM 1273 C C . CYS A 1 159 ? -39.836 9.051 61.109 1.00 86.69 159 CYS A C 1
ATOM 1275 O O . CYS A 1 159 ? -40.252 9.345 62.228 1.00 86.69 159 CYS A O 1
ATOM 1277 N N . SER A 1 160 ? -40.623 9.070 60.028 1.00 85.75 160 SER A N 1
ATOM 1278 C CA . SER A 1 160 ? -42.048 9.422 60.078 1.00 85.75 160 SER A CA 1
ATOM 1279 C C . SER A 1 160 ? -42.845 8.423 60.913 1.00 85.75 160 SER A C 1
ATOM 1281 O O . SER A 1 160 ? -43.530 8.823 61.847 1.00 85.75 160 SER A O 1
ATOM 1283 N N . VAL A 1 161 ? -42.696 7.120 60.645 1.00 86.12 161 VAL A N 1
ATOM 1284 C CA . VAL A 1 161 ? -43.373 6.056 61.407 1.00 86.12 161 VAL A CA 1
ATOM 1285 C C . VAL A 1 161 ? -42.988 6.121 62.880 1.00 86.12 161 VAL A C 1
ATOM 1287 O O . VAL A 1 161 ? -43.836 5.954 63.752 1.00 86.12 161 VAL A O 1
ATOM 1290 N N . TYR A 1 162 ? -41.716 6.391 63.172 1.00 84.00 162 TYR A N 1
ATOM 1291 C CA . TYR A 1 162 ? -41.248 6.582 64.536 1.00 84.00 162 TYR A CA 1
ATOM 1292 C C . TYR A 1 162 ? -41.922 7.781 65.222 1.00 84.00 162 TYR A C 1
ATOM 1294 O O . TYR A 1 162 ? -42.371 7.666 66.365 1.00 84.00 162 TYR A O 1
ATOM 1302 N N . GLY A 1 163 ? -42.028 8.913 64.521 1.00 83.56 163 GLY A N 1
ATOM 1303 C CA . GLY A 1 163 ? -42.728 10.106 64.997 1.00 83.56 163 GLY A CA 1
ATOM 1304 C C . GLY A 1 163 ? -44.206 9.844 65.282 1.00 83.56 163 GLY A C 1
ATOM 1305 O O . GLY A 1 163 ? -44.677 10.146 66.381 1.00 83.56 163 GLY A O 1
ATOM 1306 N N . ASP A 1 164 ? -44.904 9.208 64.342 1.00 84.56 164 ASP A N 1
ATOM 1307 C CA . ASP A 1 164 ? -46.321 8.860 64.462 1.00 84.56 164 ASP A CA 1
ATOM 1308 C C . ASP A 1 164 ? -46.558 7.904 65.639 1.00 84.56 164 ASP A C 1
ATOM 1310 O O . ASP A 1 164 ? -47.451 8.121 66.461 1.00 84.56 164 ASP A O 1
ATOM 1314 N N . LEU A 1 165 ? -45.714 6.874 65.784 1.00 83.06 165 LEU A N 1
ATOM 1315 C CA . LEU A 1 165 ? -45.812 5.917 66.887 1.00 83.06 165 LEU A CA 1
ATOM 1316 C C . LEU A 1 165 ? -45.622 6.613 68.240 1.00 83.06 165 LEU A C 1
ATOM 1318 O O . LEU A 1 165 ? -46.368 6.356 69.185 1.00 83.06 165 LEU A O 1
ATOM 1322 N N . ARG A 1 166 ? -44.655 7.533 68.332 1.00 82.50 166 ARG A N 1
ATOM 1323 C CA . ARG A 1 166 ? -44.414 8.325 69.543 1.00 82.50 166 ARG A CA 1
ATOM 1324 C C . ARG A 1 166 ? -45.588 9.251 69.856 1.00 82.50 166 ARG A C 1
ATOM 1326 O O . ARG A 1 166 ? -45.964 9.387 71.018 1.00 82.50 166 ARG A O 1
ATOM 1333 N N . GLN A 1 167 ? -46.193 9.863 68.840 1.00 83.25 167 GLN A N 1
ATOM 1334 C CA . GLN A 1 167 ? -47.369 10.712 69.011 1.00 83.25 167 GLN A CA 1
ATOM 1335 C C . GLN A 1 167 ? -48.565 9.913 69.542 1.00 83.25 167 GLN A C 1
ATOM 1337 O O . GLN A 1 167 ? -49.193 10.343 70.509 1.00 83.25 167 GLN A O 1
ATOM 1342 N N . VAL A 1 168 ? -48.840 8.736 68.972 1.00 81.69 168 VAL A N 1
ATOM 1343 C CA . VAL A 1 168 ? -49.911 7.840 69.440 1.00 81.69 168 VAL A CA 1
ATOM 1344 C C . VAL A 1 168 ? -49.661 7.399 70.884 1.00 81.69 168 VAL A C 1
ATOM 1346 O O . VAL A 1 168 ? -50.570 7.461 71.708 1.00 81.69 168 VAL A O 1
ATOM 1349 N N . LEU A 1 169 ? -48.428 7.018 71.233 1.00 77.94 169 LEU A N 1
ATOM 1350 C CA . LEU A 1 169 ? -48.078 6.610 72.600 1.00 77.94 169 LEU A CA 1
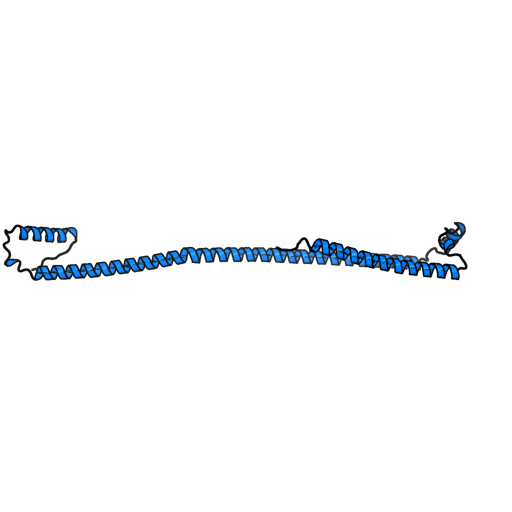ATOM 1351 C C . LEU A 1 169 ? -48.195 7.760 73.614 1.00 77.94 169 LEU A C 1
ATOM 1353 O O . LEU A 1 169 ? -48.560 7.515 74.763 1.00 77.94 169 LEU A O 1
ATOM 1357 N N . ASN A 1 170 ? -47.946 9.006 73.206 1.00 77.75 170 ASN A N 1
ATOM 1358 C CA . ASN A 1 170 ? -48.115 10.187 74.060 1.00 77.75 170 ASN A CA 1
ATOM 1359 C C . ASN A 1 170 ? -49.585 10.593 74.263 1.00 77.75 170 ASN A C 1
ATOM 1361 O O . ASN A 1 170 ? -49.897 11.272 75.238 1.00 77.75 170 ASN A O 1
ATOM 1365 N N . GLN A 1 171 ? -50.491 10.195 73.367 1.00 78.81 171 GLN A N 1
ATOM 1366 C CA . GLN A 1 171 ? -51.932 10.448 73.501 1.00 78.81 171 GLN A CA 1
ATOM 1367 C C . GLN A 1 171 ? -52.625 9.462 74.454 1.00 78.81 171 GLN A C 1
ATOM 1369 O O . GLN A 1 171 ? -53.755 9.700 74.883 1.00 78.81 171 GLN A O 1
ATOM 1374 N N . ILE A 1 172 ? -51.963 8.356 74.804 1.00 76.69 172 ILE A N 1
ATOM 1375 C CA . ILE A 1 172 ? -52.494 7.362 75.735 1.00 76.69 172 ILE A CA 1
ATOM 1376 C C . ILE A 1 172 ? -52.316 7.864 77.171 1.00 76.69 172 ILE A C 1
ATOM 1378 O O . ILE A 1 172 ? -51.205 8.133 77.626 1.00 76.69 172 ILE A O 1
ATOM 1382 N N . ASN A 1 173 ? -53.412 7.923 77.930 1.00 70.19 173 ASN A N 1
ATOM 1383 C CA . ASN A 1 173 ? -53.348 8.166 79.367 1.00 70.19 173 ASN A CA 1
ATOM 1384 C C . ASN A 1 173 ? -52.940 6.878 80.105 1.00 70.19 173 ASN A C 1
ATOM 1386 O O . ASN A 1 173 ? -53.781 6.086 80.538 1.00 70.19 173 ASN A O 1
ATOM 1390 N N . TRP A 1 174 ? -51.629 6.679 80.245 1.00 71.25 174 TRP A N 1
ATOM 1391 C CA . TRP A 1 174 ? -51.028 5.514 80.903 1.00 71.25 174 TRP A CA 1
ATOM 1392 C C . TRP A 1 174 ? -51.416 5.353 82.379 1.00 71.25 174 TRP A C 1
ATOM 1394 O O . TRP A 1 174 ? -51.301 4.255 82.924 1.00 71.25 174 TRP A O 1
ATOM 1404 N N . GLU A 1 175 ? -51.893 6.415 83.033 1.00 68.81 175 GLU A N 1
ATOM 1405 C CA . GLU A 1 175 ? -52.292 6.392 84.444 1.00 68.81 175 GLU A CA 1
ATOM 1406 C C . GLU A 1 175 ? -53.731 5.896 84.649 1.00 68.81 175 GLU A C 1
ATOM 1408 O O . GLU A 1 175 ? -54.045 5.362 85.711 1.00 68.81 175 GLU A O 1
ATOM 1413 N N . ALA A 1 176 ? -54.580 5.992 83.619 1.00 65.56 176 ALA A N 1
ATOM 1414 C CA . ALA A 1 176 ? -55.963 5.508 83.637 1.00 65.56 176 ALA A CA 1
ATOM 1415 C C . ALA A 1 176 ? -56.102 4.015 83.268 1.00 65.56 176 ALA A C 1
ATOM 1417 O O . ALA A 1 176 ? -57.190 3.447 83.375 1.00 65.56 176 ALA A O 1
ATOM 1418 N N . LEU A 1 177 ? -55.020 3.366 82.823 1.00 67.50 177 LEU A N 1
ATOM 1419 C CA . LEU A 1 177 ? -55.034 1.967 82.394 1.00 67.50 177 LEU A CA 1
ATOM 1420 C C . LEU A 1 177 ? -54.876 1.000 83.587 1.00 67.50 177 LEU A C 1
ATOM 1422 O O . LEU A 1 177 ? -53.984 1.181 84.422 1.00 67.50 177 LEU A O 1
ATOM 1426 N N . PRO A 1 178 ? -55.684 -0.076 83.672 1.00 70.81 178 PRO A N 1
ATOM 1427 C CA . PRO A 1 178 ? -55.560 -1.071 84.731 1.00 70.81 178 PRO A CA 1
ATOM 1428 C C . PRO A 1 178 ? -54.252 -1.861 84.574 1.00 70.81 178 PRO A C 1
ATOM 1430 O O . PRO A 1 178 ? -54.155 -2.788 83.774 1.00 70.81 178 PRO A O 1
ATOM 1433 N N . LYS A 1 179 ? -53.249 -1.527 85.396 1.00 66.69 179 LYS A N 1
ATOM 1434 C CA . LYS A 1 179 ? -51.881 -2.097 85.384 1.00 66.69 179 LYS A CA 1
ATOM 1435 C C . LYS A 1 179 ? -51.807 -3.624 85.574 1.00 66.69 179 LYS A C 1
ATOM 1437 O O . LYS A 1 179 ? -50.749 -4.222 85.393 1.00 66.69 179 LYS A O 1
ATOM 1442 N N . GLY A 1 180 ? -52.917 -4.258 85.959 1.00 63.53 180 GLY A N 1
ATOM 1443 C CA . GLY A 1 180 ? -53.052 -5.709 86.099 1.00 63.53 180 GLY A CA 1
ATOM 1444 C C . GLY A 1 180 ? -53.551 -6.437 84.846 1.00 63.53 180 GLY A C 1
ATOM 1445 O O . GLY A 1 180 ? -53.545 -7.667 84.847 1.00 63.53 180 GLY A O 1
ATOM 1446 N N . SER A 1 181 ? -53.981 -5.725 83.795 1.00 73.50 181 SER A N 1
ATOM 1447 C CA . SER A 1 181 ? -54.521 -6.357 82.588 1.00 73.50 181 SER A CA 1
ATOM 1448 C C . SER A 1 181 ? -53.434 -7.071 81.778 1.00 73.50 181 SER A C 1
ATOM 1450 O O . SER A 1 181 ? -52.255 -6.696 81.779 1.00 73.50 181 SER A O 1
ATOM 1452 N N . ARG A 1 182 ? -53.830 -8.137 81.079 1.00 74.19 182 ARG A N 1
ATOM 1453 C CA . ARG A 1 182 ? -52.928 -8.936 80.236 1.00 74.19 182 ARG A CA 1
ATOM 1454 C C . ARG A 1 182 ? -52.415 -8.112 79.053 1.00 74.19 182 ARG A C 1
ATOM 1456 O O . ARG A 1 182 ? -51.281 -8.279 78.613 1.00 74.19 182 ARG A O 1
ATOM 1463 N N . GLU A 1 183 ? -53.248 -7.199 78.575 1.00 75.00 183 GLU A N 1
ATOM 1464 C CA . GLU A 1 183 ? -53.015 -6.300 77.454 1.00 75.00 183 GLU A CA 1
ATOM 1465 C C . GLU A 1 183 ? -51.949 -5.253 77.800 1.00 75.00 183 GLU A C 1
ATOM 1467 O O . GLU A 1 183 ? -51.043 -5.021 77.002 1.00 75.00 183 GLU A O 1
ATOM 1472 N N . TYR A 1 184 ? -51.991 -4.690 79.015 1.00 73.75 184 TYR A N 1
ATOM 1473 C CA . TYR A 1 184 ? -50.999 -3.723 79.495 1.00 73.75 184 TYR A CA 1
ATOM 1474 C C . TYR A 1 184 ? -49.597 -4.342 79.581 1.00 73.75 184 TYR A C 1
ATOM 1476 O O . TYR A 1 184 ? -48.630 -3.771 79.076 1.00 73.75 184 TYR A O 1
ATOM 1484 N N . LYS A 1 185 ? -49.486 -5.550 80.154 1.00 75.44 185 LYS A N 1
ATOM 1485 C CA . LYS A 1 185 ? -48.206 -6.277 80.239 1.00 75.44 185 LYS A CA 1
ATOM 1486 C C . LYS A 1 185 ? -47.640 -6.599 78.856 1.00 75.44 185 LYS A C 1
ATOM 1488 O O . LYS A 1 185 ? -46.462 -6.360 78.618 1.00 75.44 185 LYS A O 1
ATOM 1493 N N . ARG A 1 186 ? -48.489 -7.047 77.924 1.00 78.00 186 ARG A N 1
ATOM 1494 C CA . ARG A 1 186 ? -48.081 -7.378 76.551 1.00 78.00 186 ARG A CA 1
ATOM 1495 C C . ARG A 1 186 ? -47.560 -6.158 75.786 1.00 78.00 186 ARG A C 1
ATOM 1497 O O . ARG A 1 186 ? -46.560 -6.264 75.088 1.00 78.00 186 ARG A O 1
ATOM 1504 N N . ILE A 1 187 ? -48.208 -5.000 75.921 1.00 78.12 187 ILE A N 1
ATOM 1505 C CA . ILE A 1 187 ? -47.749 -3.754 75.285 1.00 78.12 187 ILE A CA 1
AT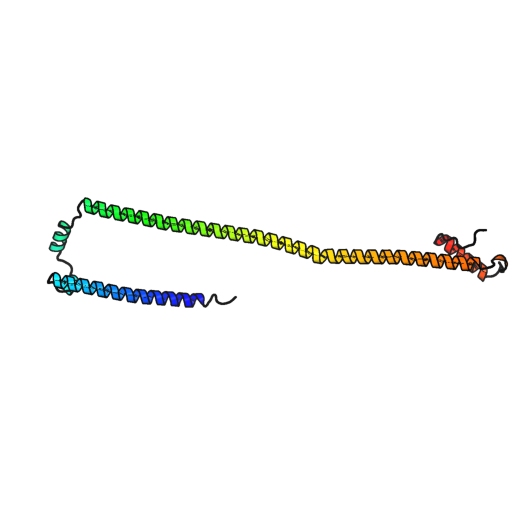OM 1506 C C . ILE A 1 187 ? -46.399 -3.319 75.871 1.00 78.12 187 ILE A C 1
ATOM 1508 O O . ILE A 1 187 ? -45.494 -2.955 75.125 1.00 78.12 187 ILE A O 1
ATOM 1512 N N . PHE A 1 188 ? -46.226 -3.412 77.191 1.00 76.44 188 PHE A N 1
ATOM 1513 C CA . PHE A 1 188 ? -44.978 -3.032 77.852 1.00 76.44 188 PHE A CA 1
ATOM 1514 C C . PHE A 1 188 ? -43.812 -3.981 77.530 1.00 76.44 188 PHE A C 1
ATOM 1516 O O . PHE A 1 188 ? -42.682 -3.529 77.352 1.00 76.44 188 PHE A O 1
ATOM 1523 N N . GLU A 1 189 ? -44.076 -5.282 77.395 1.00 80.31 189 GLU A N 1
ATOM 1524 C CA . GLU A 1 189 ? -43.107 -6.271 76.907 1.00 80.31 189 GLU A CA 1
ATOM 1525 C C . GLU A 1 189 ? -42.670 -5.962 75.470 1.00 80.31 189 GLU A C 1
ATOM 1527 O O . GLU A 1 189 ? -41.475 -5.965 75.182 1.00 80.31 189 GLU A O 1
ATOM 1532 N N . VAL A 1 190 ? -43.613 -5.618 74.584 1.00 80.69 190 VAL A N 1
ATOM 1533 C CA . VAL A 1 190 ? -43.315 -5.238 73.192 1.00 80.69 190 VAL A CA 1
ATOM 1534 C C . VAL A 1 190 ? -42.501 -3.942 73.127 1.00 80.69 190 VAL A C 1
ATOM 1536 O O . VAL A 1 190 ? -41.525 -3.874 72.385 1.00 80.69 190 VAL A O 1
ATOM 1539 N N . LEU A 1 191 ? -42.838 -2.933 73.934 1.00 78.88 191 LEU A N 1
ATOM 1540 C CA . LEU A 1 191 ? -42.074 -1.682 74.012 1.00 78.88 191 LEU A CA 1
ATOM 1541 C C . LEU A 1 191 ? -40.671 -1.900 74.597 1.00 78.88 191 LEU A C 1
ATOM 1543 O O . LEU A 1 191 ? -39.704 -1.319 74.109 1.00 78.88 191 LEU A O 1
ATOM 1547 N N . SER A 1 192 ? -40.538 -2.775 75.596 1.00 76.50 192 SER A N 1
ATOM 1548 C CA . SER A 1 192 ? -39.242 -3.136 76.186 1.00 76.50 192 SER A CA 1
ATOM 1549 C C . SER A 1 192 ? -38.372 -3.930 75.209 1.00 76.50 192 SER A C 1
ATOM 1551 O O . SER A 1 192 ? -37.167 -3.703 75.133 1.00 76.50 192 SER A O 1
ATOM 1553 N N . TYR A 1 193 ? -38.973 -4.826 74.424 1.00 81.06 193 TYR A N 1
ATOM 1554 C CA . TYR A 1 193 ? -38.291 -5.536 73.345 1.00 81.06 193 TYR A CA 1
ATOM 1555 C C . TYR A 1 193 ? -37.805 -4.569 72.261 1.00 81.06 193 TYR A C 1
ATOM 1557 O O . TYR A 1 193 ? -36.635 -4.601 71.893 1.00 81.06 193 TYR A O 1
ATOM 1565 N N . LEU A 1 194 ? -38.662 -3.650 71.802 1.00 77.38 194 LEU A N 1
ATOM 1566 C CA . LEU A 1 194 ? -38.288 -2.642 70.805 1.00 77.38 194 LEU A CA 1
ATOM 1567 C C . LEU A 1 194 ? -37.143 -1.742 71.292 1.00 77.38 194 LEU A C 1
ATOM 1569 O O . LEU A 1 194 ? -36.213 -1.463 70.534 1.00 77.38 194 LEU A O 1
ATOM 1573 N N . ARG A 1 195 ? -37.162 -1.363 72.572 1.00 76.69 195 ARG A N 1
ATOM 1574 C CA . ARG A 1 195 ? -36.080 -0.615 73.216 1.00 76.69 195 ARG A CA 1
ATOM 1575 C C . ARG A 1 195 ? -34.766 -1.394 73.235 1.00 76.69 195 ARG A C 1
ATOM 1577 O O . ARG A 1 195 ? -33.733 -0.862 72.842 1.00 76.69 195 ARG A O 1
ATOM 1584 N N . ASN A 1 196 ? -34.804 -2.653 73.664 1.00 78.56 196 ASN A N 1
ATOM 1585 C CA . ASN A 1 196 ? -33.603 -3.469 73.851 1.00 78.56 196 ASN A CA 1
ATOM 1586 C C . ASN A 1 196 ? -33.003 -3.969 72.529 1.00 78.56 196 ASN A C 1
ATOM 1588 O O . ASN A 1 196 ? -31.787 -4.098 72.424 1.00 78.56 196 ASN A O 1
ATOM 1592 N N . SER A 1 197 ? -33.834 -4.256 71.525 1.00 78.69 197 SER A N 1
ATOM 1593 C CA . SER A 1 197 ? -33.386 -4.804 70.240 1.00 78.69 197 SER A CA 1
ATOM 1594 C C . SER A 1 197 ? -32.981 -3.734 69.231 1.00 78.69 197 SER A C 1
ATOM 1596 O O . SER A 1 197 ? -32.105 -3.991 68.410 1.00 78.69 197 SER A O 1
ATOM 1598 N N . TYR A 1 198 ? -33.598 -2.549 69.279 1.00 75.19 198 TYR A N 1
ATOM 1599 C CA . TYR A 1 198 ? -33.388 -1.503 68.272 1.00 75.19 198 TYR A CA 1
ATOM 1600 C C . TYR A 1 198 ? -32.913 -0.162 68.857 1.00 75.19 198 TYR A C 1
ATOM 1602 O O . TYR A 1 198 ? -32.698 0.779 68.100 1.00 75.19 198 TYR A O 1
ATOM 1610 N N . GLY A 1 199 ? -32.723 -0.058 70.180 1.00 71.00 199 GLY A N 1
ATOM 1611 C CA . GLY A 1 199 ? -32.227 1.160 70.838 1.00 71.00 199 GLY A CA 1
ATOM 1612 C C . GLY A 1 199 ? -33.220 2.325 70.820 1.00 71.00 199 GLY A C 1
ATOM 1613 O O . GLY A 1 199 ? -32.818 3.483 70.886 1.00 71.00 199 GLY A O 1
ATOM 1614 N N . VAL A 1 200 ? -34.513 2.028 70.677 1.00 72.06 200 VAL A N 1
ATOM 1615 C CA . VAL A 1 200 ? -35.551 3.028 70.431 1.00 72.06 200 VAL A CA 1
ATOM 1616 C C . VAL A 1 200 ? -36.321 3.353 71.721 1.00 72.06 200 VAL A C 1
ATOM 1618 O O . VAL A 1 200 ? -37.025 2.499 72.259 1.00 72.06 200 VAL A O 1
ATOM 1621 N N . ASP A 1 201 ? -36.235 4.601 72.196 1.00 68.19 201 ASP A N 1
ATOM 1622 C CA . ASP A 1 201 ? -36.953 5.085 73.389 1.00 68.19 201 ASP A CA 1
ATOM 1623 C C . ASP A 1 201 ? -38.322 5.695 73.028 1.00 68.19 201 ASP A C 1
ATOM 1625 O O . ASP A 1 201 ? -38.454 6.875 72.705 1.00 68.19 201 ASP A O 1
ATOM 1629 N N . LEU A 1 202 ? -39.362 4.858 73.096 1.00 67.38 202 LEU A N 1
ATOM 1630 C CA . LEU A 1 202 ? -40.736 5.183 72.682 1.00 67.38 202 LEU A CA 1
ATOM 1631 C C . LEU A 1 202 ? -41.668 5.663 73.804 1.00 67.38 202 LEU A C 1
ATOM 1633 O O . LEU A 1 202 ? -42.774 6.123 73.522 1.00 67.38 202 LEU A O 1
ATOM 1637 N N . LEU A 1 203 ? -41.259 5.547 75.067 1.00 62.28 203 LEU A N 1
ATOM 1638 C CA . LEU A 1 203 ? -42.060 6.005 76.202 1.00 62.28 203 LEU A CA 1
ATOM 1639 C C . LEU A 1 203 ? -41.809 7.501 76.458 1.00 62.28 203 LEU A C 1
ATOM 1641 O O . LEU A 1 203 ? -40.662 7.944 76.350 1.00 62.28 203 LEU A O 1
ATOM 1645 N N . PRO A 1 204 ? -42.835 8.292 76.820 1.00 52.88 204 PRO A N 1
ATOM 1646 C CA . PRO A 1 204 ? -42.615 9.654 77.281 1.00 52.88 204 PRO A CA 1
ATOM 1647 C C . PRO A 1 204 ? -41.688 9.633 78.503 1.00 52.88 204 PRO A C 1
ATOM 1649 O O . PRO A 1 204 ? -41.996 9.005 79.518 1.00 52.88 204 PRO A O 1
ATOM 1652 N N . LEU A 1 205 ? -40.539 10.304 78.381 1.00 43.62 205 LEU A N 1
ATOM 1653 C CA . LEU A 1 205 ? -39.710 10.688 79.520 1.00 43.62 205 LEU A CA 1
ATOM 1654 C C . LEU A 1 205 ? -40.602 11.474 80.489 1.00 43.62 205 LEU A C 1
ATOM 1656 O O . LEU A 1 205 ? -41.203 12.474 80.090 1.00 43.62 205 LEU A O 1
ATOM 1660 N N . LYS A 1 206 ? -40.713 10.985 81.725 1.00 37.66 206 LYS A N 1
ATOM 1661 C CA . LYS A 1 206 ? -41.070 11.844 82.856 1.00 37.66 206 LYS A CA 1
ATOM 1662 C C . LYS A 1 206 ? -39.940 12.830 83.105 1.00 37.66 206 LYS A C 1
ATOM 1664 O O . LYS A 1 206 ? -38.772 12.391 83.005 1.00 37.66 206 LYS A O 1
#

Solvent-accessible surface area (backbone atoms only — not comparable to full-atom values): 11597 Å² total; per-residue (Å²): 142,83,67,82,70,55,56,58,56,52,49,52,51,50,50,52,52,52,53,52,51,50,54,51,52,50,51,55,53,48,54,50,50,50,51,50,48,48,50,48,18,62,73,72,75,44,57,60,71,62,72,72,50,80,73,56,66,73,56,47,52,50,46,56,70,73,61,60,73,50,73,69,55,49,52,50,52,53,48,52,52,51,50,52,53,50,53,52,50,51,53,51,51,53,52,52,52,52,52,52,52,52,52,52,50,50,52,51,49,53,52,50,52,54,52,48,53,52,52,54,51,52,50,53,49,51,52,50,48,50,63,64,44,51,58,50,51,52,52,49,52,52,51,50,53,50,51,51,52,51,50,51,53,49,50,52,50,50,54,48,54,51,50,52,51,37,52,56,54,66,70,51,66,74,86,80,51,66,83,84,40,73,64,52,51,51,53,51,52,52,52,50,48,46,27,74,75,68,73,46,86,63,68,82,81,129

Secondary structure (DSSP, 8-state):
---TTHHHHHHHHHHHHHHHHHHHHHHHHHHHHHHHHHHHHHHHT--SGGGTSPPPHHHHHHHHHH----HHHHHHHHHHHHHHHHHHHHHHHHHHHHHHHHHHHHHHHHHHHHHHHHHHHHHHHHHHHIIIIIHHHHHHHHHHHHHHHHHHHHHHHHHHHHHHHHHHHHHS-TTSS-TTSHHHHHHHHHHHHHHHHH----SPP-

Foldseek 3Di:
DDDPPVVVVVVVVVVVVVVVVVVVVVVVVVVVVLVVLCVVCVVVVHHSVVVVDDDPPVVVVVCCVVVVDDPVRVVVVVVVVVVVVVVVVVVVVVVVVVVVVVVVVVVVVVVVVVVVVVVVVVVVVVVCCCVPPVVVVVVVVVVVVVVVVVVVVVVVVVVVVLVVLLVVQVPDPPVPDDCPDPVNVVVVVVQVCCCVVPVRDSHDDD